Protein AF-A0ABD3GZ51-F1 (afdb_monomer_lite)

Sequence (269 aa):
MKTDRGSFSSTAYDSEKGRPTAMPRKPREMSRTEKLDPFGRLRSPRAARELALCTLYSAMSKDVDPLKVFDERLNQRIGRDFNREILEFYNHSPVDVGNNETEEEEEKAAAQIREQEVEADVEGTVLLAPLPLVYSRFALRLARSLVKATSERWAQQEEIIKPLFPRKWRNEPEMAWIPLVVLQIAVTEIETTETSQKVIINEAIDLTRRFCDGAAPRIVHGILARYTEIRQNFPGAGDALWLETLLQGHQEVPSSVMFRLVKSHLEPF

Foldseek 3Di:
DDDDDDDPDDPDDDDDDDPDPPDPPDPPDDDQPRQADPLLAGADLLLLLLLLLLLLLVCVVVVHQSLVSLVCLQPPDDDPDQDSVLSVVQDSFQDQQDPPDDDPDPVVVVVVVVVVVVNVVSVCSLSNHRDVSHHDPNSSVSNSVLNVLLSVCVVVVCLVQLLLADPVCVVVVVLCSSVSSLLSSLVSCVPPHPPPNVVSLVSSLRSCSRPHDDCSSVSSSSSSVVVVVCCVVDVPDRPVVVSVVSVCVVDPDDPVVVVVVVVVPPDDD

InterPro domains:
  IPR006027 NusB/RsmB/TIM44 [PF01029] (141-227)
  IPR011605 NusB antitermination factor [PTHR11078] (28-230)
  IPR035926 NusB-like superfamily [G3DSA:1.10.940.10] (41-234)
  IPR035926 NusB-like superfamily [SSF48013] (44-228)

Organism: NCBI:txid122646

pLDDT: mean 77.59, std 22.21, range [27.25, 98.38]

Radius of gyration: 23.15 Å; chains: 1; bounding box: 47×76×68 Å

Secondary structure (DSSP, 8-state):
----------------------------PPPHHHHB-TTS-B-SHHHHHHHHHHHHHHHHTTT--HHHHHHHHHHS---S---TTHHHH---SPP---S------HHHHHHHHHHHHHHHHHHHHHHHS-HHHHB-HHHHHHHHHHHHHHHHHHHHHHHHHGGGS-HHHHH-GGGGHHHHHHHHHHHHHHHH--S-HHHHHHHHHHHHHHH--TTHHHHHHHHHHHHHHHHHH-TT--HHHHHHHHHHTTS---TTTHHHHHHHTS---

Structure (mmCIF, N/CA/C/O backbone):
data_AF-A0ABD3GZ51-F1
#
_entry.id   AF-A0ABD3GZ51-F1
#
loop_
_atom_site.group_PDB
_atom_site.id
_atom_site.type_symbol
_atom_site.label_atom_id
_atom_site.label_alt_id
_atom_site.label_comp_id
_atom_site.label_asym_id
_atom_site.label_entity_id
_atom_site.label_seq_id
_atom_site.pdbx_PDB_ins_code
_atom_site.Cartn_x
_atom_site.Cartn_y
_atom_site.Cartn_z
_atom_site.occupancy
_atom_site.B_iso_or_equiv
_atom_site.auth_seq_id
_atom_site.auth_comp_id
_atom_site.auth_asym_id
_atom_site.auth_atom_id
_atom_site.pdbx_PDB_model_num
ATOM 1 N N . MET A 1 1 ? -15.700 57.576 -18.209 1.00 33.03 1 MET A N 1
ATOM 2 C CA . MET A 1 1 ? -16.410 56.290 -18.402 1.00 33.03 1 MET A CA 1
ATOM 3 C C . MET A 1 1 ? -15.432 55.160 -18.110 1.00 33.03 1 MET A C 1
ATOM 5 O O . MET A 1 1 ? -14.331 55.269 -18.614 1.00 33.03 1 MET A O 1
ATOM 9 N N . LYS A 1 2 ? -15.861 54.133 -17.352 1.00 31.11 2 LYS A N 1
ATOM 10 C CA . LYS A 1 2 ? -15.339 52.743 -17.290 1.00 31.11 2 LYS A CA 1
ATOM 11 C C . LYS A 1 2 ? -13.826 52.479 -17.036 1.00 31.11 2 LYS A C 1
ATOM 13 O O . LYS A 1 2 ? -13.028 52.805 -17.896 1.00 31.11 2 LYS A O 1
ATOM 18 N N . THR A 1 3 ? -13.546 51.765 -15.918 1.00 33.12 3 THR A N 1
ATOM 19 C CA . THR A 1 3 ? -12.700 50.528 -15.763 1.00 33.12 3 THR A CA 1
ATOM 20 C C . THR A 1 3 ? -11.238 50.550 -16.263 1.00 33.12 3 THR A C 1
ATOM 22 O O . THR A 1 3 ? -10.958 51.185 -17.261 1.00 33.12 3 THR A O 1
ATOM 25 N N . ASP A 1 4 ? -10.228 49.824 -15.770 1.00 32.62 4 ASP A N 1
ATOM 26 C CA . ASP A 1 4 ? -9.995 48.796 -14.726 1.00 32.62 4 ASP A CA 1
ATOM 27 C C . ASP A 1 4 ? -8.442 48.715 -14.566 1.00 32.62 4 ASP A C 1
ATOM 29 O O . ASP A 1 4 ? -7.742 49.108 -15.496 1.00 32.62 4 ASP A O 1
ATOM 33 N N . ARG A 1 5 ? -7.762 48.243 -13.506 1.00 32.03 5 ARG A N 1
ATOM 34 C CA . ARG A 1 5 ? -8.061 47.585 -12.210 1.00 32.03 5 ARG A CA 1
ATOM 35 C C . ARG A 1 5 ? -6.997 48.020 -11.177 1.00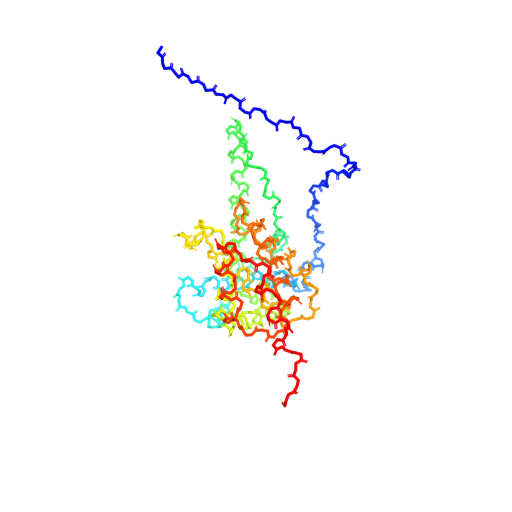 32.03 5 ARG A C 1
ATOM 37 O O . ARG A 1 5 ? -5.957 48.552 -11.553 1.00 32.03 5 ARG A O 1
ATOM 44 N N . GLY A 1 6 ? -7.206 47.729 -9.890 1.00 27.25 6 GLY A N 1
ATOM 45 C CA . GLY A 1 6 ? -6.162 47.857 -8.862 1.00 27.25 6 GLY A CA 1
ATOM 46 C C . GLY A 1 6 ? -5.223 46.645 -8.834 1.00 27.25 6 GLY A C 1
ATOM 47 O O . GLY A 1 6 ? -5.687 45.518 -8.668 1.00 27.25 6 GLY A O 1
ATOM 48 N N . SER A 1 7 ? -3.913 46.873 -8.958 1.00 30.45 7 SER A N 1
ATOM 49 C CA . SER A 1 7 ? -2.896 45.846 -8.706 1.00 30.45 7 SER A CA 1
ATOM 50 C C . SER A 1 7 ? -2.638 45.749 -7.202 1.00 30.45 7 SER A C 1
ATOM 52 O O . SER A 1 7 ? -1.945 46.593 -6.632 1.00 30.45 7 SER A O 1
ATOM 54 N N . PHE A 1 8 ? -3.213 44.740 -6.543 1.00 27.48 8 PHE A N 1
ATOM 55 C CA . PHE A 1 8 ? -2.912 44.443 -5.141 1.00 27.48 8 PHE A CA 1
ATOM 56 C C . PHE A 1 8 ? -1.579 43.693 -5.032 1.00 27.48 8 PHE A C 1
ATOM 58 O O . PHE A 1 8 ? -1.528 42.479 -4.847 1.00 27.48 8 PHE A O 1
ATOM 65 N N . SER A 1 9 ? -0.485 44.450 -5.125 1.00 36.78 9 SER A N 1
ATOM 66 C CA . SER A 1 9 ? 0.779 44.025 -4.530 1.00 36.78 9 SER A CA 1
ATOM 67 C C . SER A 1 9 ? 0.655 44.119 -3.010 1.00 36.78 9 SER A C 1
ATOM 69 O O . SER A 1 9 ? 0.404 45.196 -2.469 1.00 36.78 9 SER A O 1
ATOM 71 N N . SER A 1 10 ? 0.826 42.995 -2.318 1.00 30.86 10 SER A N 1
ATOM 72 C CA . SER A 1 10 ? 0.984 42.956 -0.862 1.00 30.86 10 SER A CA 1
ATOM 73 C C . SER A 1 10 ? 2.138 42.027 -0.497 1.00 30.86 10 SER A C 1
ATOM 75 O O . SER A 1 10 ? 1.974 40.949 0.064 1.00 30.86 10 SER A O 1
ATOM 77 N N . T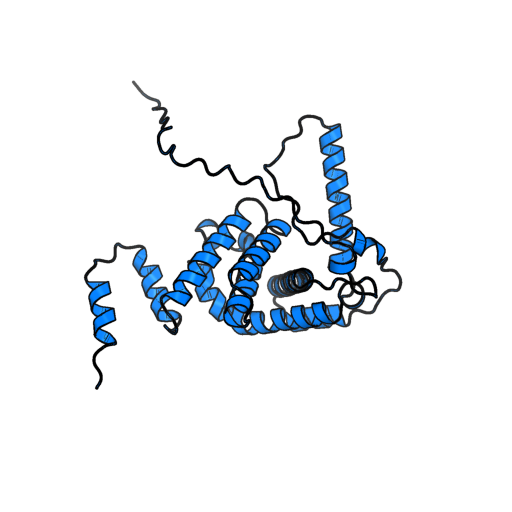HR A 1 11 ? 3.343 42.454 -0.867 1.00 35.44 11 THR A N 1
ATOM 78 C CA . THR A 1 11 ? 4.585 41.956 -0.277 1.00 35.44 11 THR A CA 1
ATOM 79 C C . THR A 1 11 ? 4.868 42.728 1.011 1.00 35.44 11 THR A C 1
ATOM 81 O O . THR A 1 11 ? 5.466 43.803 0.944 1.00 35.44 11 THR A O 1
ATOM 84 N N . ALA A 1 12 ? 4.468 42.205 2.173 1.00 28.72 12 ALA A N 1
ATOM 85 C CA . ALA A 1 12 ? 5.058 42.596 3.456 1.00 28.72 12 ALA A CA 1
ATOM 86 C C . ALA A 1 12 ? 4.761 41.578 4.572 1.00 28.72 12 ALA A C 1
ATOM 88 O O . ALA A 1 12 ? 3.634 41.109 4.696 1.00 28.72 12 ALA A O 1
ATOM 89 N N . TYR A 1 13 ? 5.773 41.365 5.417 1.00 27.70 13 TYR A N 1
ATOM 90 C CA . TYR A 1 13 ? 5.798 40.568 6.652 1.00 27.70 13 TYR A CA 1
ATOM 91 C C . TYR A 1 13 ? 5.704 39.028 6.479 1.00 27.70 13 TYR A C 1
ATOM 93 O O . TYR A 1 13 ? 4.887 38.518 5.724 1.00 27.70 13 TYR A O 1
ATOM 101 N N . ASP A 1 14 ? 6.539 38.215 7.134 1.00 30.48 14 ASP A N 1
ATOM 102 C CA . ASP A 1 14 ? 7.428 38.532 8.262 1.00 30.48 14 ASP A CA 1
ATOM 103 C C . ASP A 1 14 ? 8.861 37.991 8.084 1.00 30.48 14 ASP A C 1
ATOM 105 O O . ASP A 1 14 ? 9.064 36.854 7.656 1.00 30.48 14 ASP A O 1
ATOM 109 N N . SER A 1 15 ? 9.855 38.818 8.423 1.00 40.59 15 SER A N 1
ATOM 110 C CA . SER A 1 15 ? 11.286 38.563 8.188 1.00 40.59 15 SER A CA 1
ATOM 111 C C . SER A 1 15 ? 12.058 38.426 9.501 1.00 40.59 15 SER A C 1
ATOM 113 O O . SER A 1 15 ? 13.038 39.135 9.723 1.00 40.59 15 SER A O 1
ATOM 115 N N . GLU A 1 16 ? 11.661 37.491 10.367 1.00 36.97 16 GLU A N 1
ATOM 116 C CA . GLU A 1 16 ? 12.438 37.156 11.565 1.00 36.97 16 GLU A CA 1
ATOM 117 C C . GLU A 1 16 ? 12.727 35.656 11.718 1.00 36.97 16 GLU A C 1
ATOM 119 O O . GLU A 1 16 ? 11.879 34.794 11.499 1.00 36.97 16 GLU A O 1
ATOM 124 N N . LYS A 1 17 ? 13.954 35.376 12.185 1.00 36.38 17 LYS A N 1
ATOM 125 C CA . LYS A 1 17 ? 14.568 34.057 12.443 1.00 36.38 17 LYS A CA 1
ATOM 126 C C . LYS A 1 17 ? 14.910 33.254 11.185 1.00 36.38 17 LYS A C 1
ATOM 128 O O . LYS A 1 17 ? 14.154 32.409 10.714 1.00 36.38 17 LYS A O 1
ATOM 133 N N . GLY A 1 18 ? 16.157 33.431 10.744 1.00 36.50 18 GLY A N 1
ATOM 134 C CA . GLY A 1 18 ? 16.813 32.602 9.734 1.00 36.50 18 GLY A CA 1
ATOM 135 C C . GLY A 1 18 ? 16.953 31.137 10.158 1.00 36.50 18 GLY A C 1
ATOM 136 O O . GLY A 1 18 ? 18.009 30.700 10.609 1.00 36.50 18 GLY A O 1
ATOM 137 N N . ARG A 1 19 ? 15.891 30.355 9.962 1.00 30.70 19 ARG A N 1
ATOM 138 C CA . ARG A 1 19 ? 15.993 28.915 9.730 1.00 30.70 19 ARG A CA 1
ATOM 139 C C . ARG A 1 19 ? 16.245 28.755 8.226 1.00 30.70 19 ARG A C 1
ATOM 141 O O . ARG A 1 19 ? 15.403 29.221 7.460 1.00 30.70 19 ARG A O 1
ATOM 148 N N . PRO A 1 20 ? 17.359 28.143 7.779 1.00 28.44 20 PRO A N 1
ATOM 149 C CA . PRO A 1 20 ? 17.561 27.912 6.353 1.00 28.44 20 PRO A CA 1
ATOM 150 C C . PRO A 1 20 ? 16.370 27.123 5.814 1.00 28.44 20 PRO A C 1
ATOM 152 O O . PRO A 1 20 ? 15.934 26.158 6.455 1.00 28.44 20 PRO A O 1
ATOM 155 N N . THR A 1 21 ? 15.839 27.542 4.662 1.00 40.31 21 THR A N 1
ATOM 156 C CA . THR A 1 21 ? 14.835 26.785 3.910 1.00 40.31 21 THR A CA 1
ATOM 157 C C . THR A 1 21 ? 15.370 25.369 3.794 1.00 40.31 21 THR A C 1
ATOM 159 O O . THR A 1 21 ? 16.448 25.164 3.235 1.00 40.31 21 THR A O 1
ATOM 162 N N . ALA A 1 22 ? 14.696 24.409 4.428 1.00 37.09 22 ALA A N 1
ATOM 163 C CA . ALA A 1 22 ? 15.229 23.062 4.524 1.00 37.09 22 ALA A CA 1
ATOM 164 C C . ALA A 1 22 ? 15.315 22.499 3.105 1.00 37.09 22 ALA A C 1
ATOM 166 O O . ALA A 1 22 ? 14.280 22.202 2.510 1.00 37.09 22 ALA A O 1
ATOM 167 N N . MET A 1 23 ? 16.543 22.405 2.581 1.00 32.69 23 MET A N 1
ATOM 168 C CA . MET A 1 23 ? 16.829 21.813 1.275 1.00 32.69 23 MET A CA 1
ATOM 169 C C . MET A 1 23 ? 16.045 20.501 1.175 1.00 32.69 23 MET A C 1
ATOM 171 O O . MET A 1 23 ? 16.079 19.738 2.156 1.00 32.69 23 MET A O 1
ATOM 175 N N . PRO A 1 24 ? 15.333 20.238 0.060 1.00 39.72 24 PRO A N 1
ATOM 176 C CA . PRO A 1 24 ? 14.620 18.982 -0.109 1.00 39.72 24 PRO A CA 1
ATOM 177 C C . PRO A 1 24 ? 15.608 17.856 0.173 1.00 39.72 24 PRO A C 1
ATOM 179 O O . PRO A 1 24 ? 16.691 17.775 -0.416 1.00 39.72 24 PRO A O 1
ATOM 182 N N . ARG A 1 25 ? 15.302 17.060 1.200 1.00 42.31 25 ARG A N 1
ATOM 183 C CA . ARG A 1 25 ? 16.196 15.988 1.623 1.00 42.31 25 ARG A CA 1
ATOM 184 C C . ARG A 1 25 ? 16.178 14.965 0.504 1.00 42.31 25 ARG A C 1
ATOM 186 O O . ARG A 1 25 ? 15.187 14.247 0.399 1.00 42.31 25 ARG A O 1
ATOM 193 N N . LYS A 1 26 ? 17.262 14.899 -0.284 1.00 42.41 26 LYS A N 1
ATOM 194 C CA . LYS A 1 26 ? 17.466 13.824 -1.262 1.00 42.41 26 LYS A CA 1
ATOM 195 C C . LYS A 1 26 ? 17.053 12.500 -0.606 1.00 42.41 26 LYS A C 1
ATOM 197 O O . LYS A 1 26 ? 17.532 12.239 0.508 1.00 42.41 26 LYS A O 1
ATOM 202 N N . PRO A 1 27 ? 16.158 11.710 -1.228 1.00 51.81 27 PRO A N 1
ATOM 203 C CA . PRO A 1 27 ? 15.750 10.429 -0.678 1.00 51.81 27 PRO A CA 1
ATOM 204 C C . PRO A 1 27 ? 16.988 9.614 -0.314 1.00 51.81 27 PRO A C 1
ATOM 206 O O . PRO A 1 27 ? 17.930 9.522 -1.100 1.00 51.81 27 PRO A O 1
ATOM 209 N N . ARG A 1 28 ? 17.024 9.063 0.903 1.00 59.25 28 ARG A N 1
ATOM 210 C CA . ARG A 1 28 ? 18.145 8.214 1.307 1.00 59.25 28 ARG A CA 1
ATOM 211 C C . ARG A 1 28 ? 18.092 6.950 0.458 1.00 59.25 28 ARG A C 1
ATOM 213 O O . ARG A 1 28 ? 17.212 6.117 0.666 1.00 59.25 28 ARG A O 1
ATOM 220 N N . GLU A 1 29 ? 19.049 6.802 -0.449 1.00 62.72 29 GLU A N 1
ATOM 221 C CA . GLU A 1 29 ? 19.270 5.550 -1.164 1.00 62.72 29 GLU A CA 1
ATOM 222 C C . GLU A 1 29 ? 19.470 4.421 -0.144 1.00 62.72 29 GLU A C 1
ATOM 224 O O . GLU A 1 29 ? 20.329 4.488 0.743 1.00 62.72 29 GLU A O 1
ATOM 229 N N . MET A 1 30 ? 18.612 3.405 -0.226 1.00 63.75 30 MET A N 1
ATOM 230 C CA . MET A 1 30 ? 18.743 2.198 0.582 1.00 63.75 30 MET A CA 1
ATOM 231 C C . MET A 1 30 ? 19.796 1.302 -0.054 1.00 63.75 30 MET A C 1
ATOM 233 O O . MET A 1 30 ? 19.742 1.025 -1.252 1.00 63.75 30 MET A O 1
ATOM 237 N N . SER A 1 31 ? 20.713 0.781 0.755 1.00 72.81 31 SER A N 1
ATOM 238 C CA . SER A 1 31 ? 21.636 -0.247 0.281 1.00 72.81 31 SER A CA 1
ATOM 239 C C . SER A 1 31 ? 20.877 -1.514 -0.148 1.00 72.81 31 SER A C 1
ATOM 241 O O . SER A 1 31 ? 19.800 -1.830 0.372 1.00 72.81 31 SER A O 1
ATOM 243 N N . ARG A 1 32 ? 21.447 -2.286 -1.085 1.00 73.56 32 ARG A N 1
ATOM 244 C CA . ARG A 1 32 ? 20.842 -3.529 -1.615 1.00 73.56 32 ARG A CA 1
ATOM 245 C C . ARG A 1 32 ? 20.415 -4.501 -0.502 1.00 73.56 32 ARG A C 1
ATOM 247 O O . ARG A 1 32 ? 19.386 -5.155 -0.627 1.00 73.56 32 ARG A O 1
ATOM 254 N N . THR A 1 33 ? 21.157 -4.545 0.606 1.00 71.31 33 THR A N 1
ATOM 255 C CA . THR A 1 33 ? 20.905 -5.384 1.794 1.00 71.31 33 THR A CA 1
ATOM 256 C C . THR A 1 33 ? 19.821 -4.846 2.741 1.00 71.31 33 THR A C 1
ATOM 258 O O . THR A 1 33 ? 19.233 -5.625 3.493 1.00 71.31 33 THR A O 1
ATOM 261 N N . GLU A 1 34 ? 19.524 -3.543 2.710 1.00 78.56 34 GLU A N 1
ATOM 262 C CA . GLU A 1 34 ? 18.358 -2.945 3.383 1.00 78.56 34 GLU A CA 1
ATOM 263 C C . GLU A 1 34 ? 17.072 -3.180 2.567 1.00 78.56 34 GLU A C 1
ATOM 265 O O . GLU A 1 34 ? 16.011 -3.451 3.135 1.00 78.56 34 GLU A O 1
ATOM 270 N N . LYS A 1 35 ? 17.179 -3.120 1.232 1.00 82.62 35 LYS A N 1
ATOM 271 C CA . LYS A 1 35 ? 16.069 -3.260 0.276 1.00 82.62 35 LYS A CA 1
ATOM 272 C C . LYS A 1 35 ? 15.602 -4.709 0.083 1.00 82.62 35 LYS A C 1
ATOM 274 O O . LYS A 1 35 ? 14.394 -4.971 0.109 1.00 82.62 35 LYS A O 1
ATOM 279 N N . LEU A 1 36 ? 16.545 -5.636 -0.116 1.00 88.94 36 LEU A N 1
ATOM 280 C CA . LEU A 1 36 ? 16.291 -7.025 -0.513 1.00 88.94 36 LEU A CA 1
ATOM 281 C C . LEU A 1 36 ? 16.613 -8.033 0.603 1.00 88.94 36 LEU A C 1
ATOM 283 O O . LEU A 1 36 ? 17.480 -7.822 1.451 1.00 88.94 36 LEU A O 1
ATOM 287 N N . ASP A 1 37 ? 15.890 -9.152 0.614 1.00 88.44 37 ASP A N 1
ATOM 288 C CA . ASP A 1 37 ? 16.214 -10.335 1.412 1.00 88.44 37 ASP A CA 1
ATOM 289 C C . ASP A 1 37 ? 17.310 -11.197 0.739 1.00 88.44 37 ASP A C 1
ATOM 291 O O . ASP A 1 37 ? 17.662 -10.955 -0.419 1.00 88.44 37 ASP A O 1
ATOM 295 N N . PRO A 1 38 ? 17.862 -12.223 1.421 1.00 86.44 38 PRO A N 1
ATOM 296 C CA . PRO A 1 38 ? 18.890 -13.098 0.844 1.00 86.44 38 PRO A CA 1
ATOM 297 C C . PRO A 1 38 ? 18.466 -13.876 -0.415 1.00 86.44 38 PRO A C 1
ATOM 299 O O . PRO A 1 38 ? 19.311 -14.494 -1.056 1.00 86.44 38 PRO A O 1
ATOM 302 N N . PHE A 1 39 ? 17.177 -13.872 -0.774 1.00 85.50 39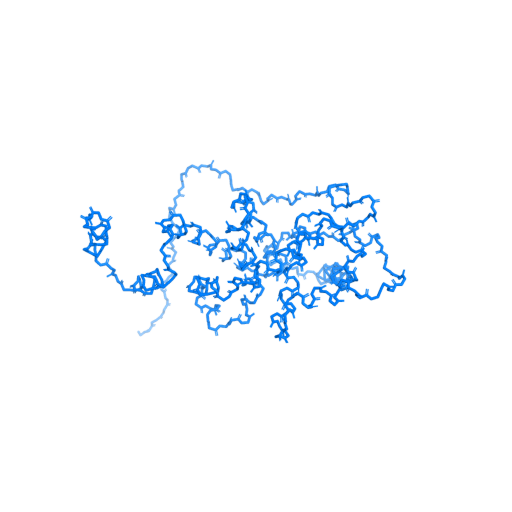 PHE A N 1
ATOM 303 C CA . PHE A 1 39 ? 16.638 -14.492 -1.986 1.00 85.50 39 PHE A CA 1
ATOM 304 C C . PHE A 1 39 ? 16.361 -13.469 -3.104 1.00 85.50 39 PHE A C 1
ATOM 306 O O . PHE A 1 39 ? 15.808 -13.842 -4.147 1.00 85.50 39 PHE A O 1
ATOM 313 N N . GLY A 1 40 ? 16.741 -12.203 -2.897 1.00 87.88 40 GLY A N 1
ATOM 314 C CA . GLY A 1 40 ? 16.572 -11.100 -3.840 1.00 87.88 40 GLY A CA 1
ATOM 315 C C . GLY A 1 40 ? 15.175 -10.477 -3.834 1.00 87.88 40 GLY A C 1
ATOM 316 O O . GLY A 1 40 ? 14.761 -9.964 -4.864 1.00 87.88 40 GLY A O 1
ATOM 317 N N . ARG A 1 41 ? 14.419 -10.555 -2.727 1.00 92.19 41 ARG A N 1
ATOM 318 C CA . ARG A 1 41 ? 13.015 -10.094 -2.659 1.00 92.19 41 ARG A CA 1
ATOM 319 C C . ARG A 1 41 ? 12.829 -8.877 -1.766 1.00 92.19 41 ARG A C 1
ATOM 321 O O . ARG A 1 41 ? 13.483 -8.754 -0.735 1.00 92.19 41 ARG A O 1
ATOM 328 N N . LEU A 1 42 ? 11.857 -8.033 -2.092 1.00 92.44 42 LEU A N 1
ATOM 329 C CA . LEU A 1 42 ? 11.512 -6.831 -1.335 1.00 92.44 42 LEU A CA 1
ATOM 330 C C . LEU A 1 42 ? 11.087 -7.179 0.104 1.00 92.44 42 LEU A C 1
ATOM 332 O O . LEU A 1 42 ? 10.221 -8.032 0.347 1.00 92.44 42 LEU A O 1
ATOM 336 N N . ARG A 1 43 ? 11.719 -6.524 1.085 1.00 92.75 43 ARG A N 1
ATOM 337 C CA . ARG A 1 43 ? 11.547 -6.828 2.522 1.00 92.75 43 ARG A CA 1
ATOM 338 C C . ARG A 1 43 ? 11.237 -5.638 3.421 1.00 92.75 43 ARG A C 1
ATOM 340 O O . ARG A 1 43 ? 11.119 -5.823 4.632 1.00 92.75 43 ARG A O 1
ATOM 347 N N . SER A 1 44 ? 11.128 -4.435 2.868 1.00 91.81 44 SER A N 1
ATOM 348 C CA . SER A 1 44 ? 10.842 -3.239 3.657 1.00 91.81 44 SER A CA 1
ATOM 349 C C . SER A 1 44 ? 9.361 -3.184 4.079 1.00 91.81 44 SER A C 1
ATOM 351 O O . SER A 1 44 ? 8.492 -3.700 3.371 1.00 91.81 44 SER A O 1
ATOM 353 N N . PRO A 1 45 ? 9.028 -2.529 5.208 1.00 93.56 45 PRO A N 1
ATOM 354 C CA . PRO A 1 45 ? 7.641 -2.203 5.543 1.00 93.56 45 PRO A CA 1
ATOM 355 C C . PRO A 1 45 ? 6.957 -1.348 4.468 1.00 93.56 45 PRO A C 1
ATOM 357 O O . PRO A 1 45 ? 5.774 -1.536 4.201 1.00 93.56 45 PRO A O 1
ATOM 360 N N . ARG A 1 46 ? 7.712 -0.471 3.791 1.00 92.44 46 ARG A N 1
ATOM 361 C CA . ARG A 1 46 ? 7.223 0.347 2.672 1.00 92.44 46 ARG A CA 1
ATOM 362 C C . ARG A 1 46 ? 6.710 -0.508 1.510 1.00 92.44 46 ARG A C 1
ATOM 364 O O . ARG A 1 46 ? 5.593 -0.288 1.060 1.00 92.44 46 ARG A O 1
ATOM 371 N N . A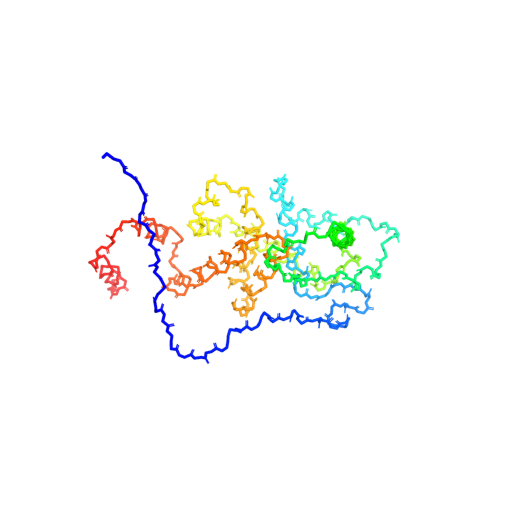LA A 1 47 ? 7.454 -1.550 1.126 1.00 93.12 47 ALA A N 1
ATOM 372 C CA . ALA A 1 47 ? 7.024 -2.524 0.119 1.00 93.12 47 ALA A CA 1
ATOM 373 C C . ALA A 1 47 ? 5.699 -3.210 0.487 1.00 93.12 47 ALA A C 1
ATOM 375 O O . ALA A 1 47 ? 4.872 -3.496 -0.375 1.00 93.12 47 ALA A O 1
ATOM 376 N N . ALA A 1 48 ? 5.486 -3.471 1.780 1.00 96.00 48 ALA A N 1
ATOM 377 C CA . ALA A 1 48 ? 4.255 -4.077 2.271 1.00 96.00 48 ALA A CA 1
ATOM 378 C C . ALA A 1 48 ? 3.059 -3.108 2.237 1.00 96.00 48 ALA A C 1
ATOM 380 O O . ALA A 1 48 ? 1.954 -3.531 1.901 1.00 96.00 48 ALA A O 1
ATOM 381 N N . ARG A 1 49 ? 3.270 -1.820 2.550 1.00 96.50 49 ARG A N 1
ATOM 382 C CA . ARG A 1 49 ? 2.230 -0.780 2.440 1.00 96.50 49 ARG A CA 1
ATOM 383 C C . ARG A 1 49 ? 1.848 -0.500 0.993 1.00 96.50 49 ARG A C 1
ATOM 385 O O . ARG A 1 49 ? 0.668 -0.389 0.695 1.00 96.50 49 ARG A O 1
ATOM 392 N N . GLU A 1 50 ? 2.830 -0.439 0.101 1.00 95.50 50 GLU A N 1
ATOM 393 C CA . GLU A 1 50 ? 2.626 -0.308 -1.344 1.00 95.50 50 GLU A CA 1
ATOM 394 C C . GLU A 1 50 ? 1.805 -1.480 -1.900 1.00 95.50 50 GLU A C 1
ATOM 396 O O . GLU A 1 50 ? 0.784 -1.272 -2.548 1.00 95.50 50 GLU A O 1
ATOM 401 N N . LEU A 1 51 ? 2.171 -2.719 -1.552 1.00 96.25 51 LEU A N 1
ATOM 402 C CA . LEU A 1 51 ? 1.388 -3.898 -1.919 1.00 96.25 51 LEU A CA 1
ATOM 403 C C . LEU A 1 51 ? -0.044 -3.845 -1.352 1.00 96.25 51 LEU A C 1
ATOM 405 O O . LEU A 1 51 ? -0.994 -4.214 -2.047 1.00 96.25 51 LEU A O 1
ATOM 409 N N . ALA A 1 52 ? -0.220 -3.378 -0.112 1.00 97.75 52 ALA A N 1
ATOM 410 C CA . ALA A 1 52 ? -1.543 -3.196 0.484 1.00 97.75 52 ALA A CA 1
ATOM 411 C C . ALA A 1 52 ? -2.367 -2.129 -0.260 1.00 97.75 52 ALA A C 1
ATOM 413 O O . ALA A 1 52 ? -3.524 -2.390 -0.582 1.00 97.75 52 ALA A O 1
ATOM 414 N N . LEU A 1 53 ? -1.761 -0.990 -0.610 1.00 97.25 53 LEU A N 1
ATOM 415 C CA . LEU A 1 53 ? -2.351 0.082 -1.418 1.00 97.25 53 LEU A CA 1
ATOM 416 C C . LEU A 1 53 ? -2.808 -0.432 -2.786 1.00 97.25 53 LEU A C 1
ATOM 418 O O . LEU A 1 53 ? -3.982 -0.292 -3.117 1.00 97.25 53 LEU A O 1
ATOM 422 N N . CYS A 1 54 ? -1.935 -1.096 -3.548 1.00 95.62 54 CYS A N 1
ATOM 423 C CA . CYS A 1 54 ? -2.291 -1.659 -4.854 1.00 95.62 54 CYS A CA 1
ATOM 424 C C . CYS A 1 54 ? -3.413 -2.709 -4.754 1.00 95.62 54 CYS A C 1
ATOM 426 O O . CYS A 1 54 ? -4.275 -2.785 -5.630 1.00 95.62 54 CYS A O 1
ATOM 428 N N . THR A 1 55 ? -3.421 -3.509 -3.681 1.00 97.25 55 THR A N 1
ATOM 429 C CA . THR A 1 55 ? -4.465 -4.515 -3.429 1.00 97.25 55 THR A CA 1
ATOM 430 C C . THR A 1 55 ? -5.807 -3.855 -3.114 1.00 97.25 55 THR A C 1
ATOM 432 O O . THR A 1 55 ? -6.798 -4.161 -3.772 1.00 97.25 55 THR A O 1
ATOM 435 N N . LEU A 1 56 ? -5.840 -2.932 -2.147 1.00 97.56 56 LEU A N 1
ATOM 436 C CA . LEU A 1 56 ? -7.049 -2.220 -1.720 1.00 97.56 56 LEU A CA 1
ATOM 437 C C . LEU A 1 56 ? -7.615 -1.345 -2.845 1.00 97.56 56 LEU A C 1
ATOM 439 O O . LEU A 1 56 ? -8.820 -1.364 -3.071 1.00 97.56 56 LEU A O 1
ATOM 443 N N . TYR A 1 57 ? -6.760 -0.656 -3.606 1.00 96.00 57 TYR A N 1
ATOM 444 C CA . TYR A 1 57 ? -7.173 0.099 -4.789 1.00 96.00 57 TYR A CA 1
ATOM 445 C C . TYR A 1 57 ? -7.773 -0.818 -5.864 1.00 96.00 57 TYR A C 1
ATOM 447 O O . TYR A 1 57 ? -8.896 -0.586 -6.297 1.00 96.00 57 TYR A O 1
ATOM 455 N N . SER A 1 58 ? -7.098 -1.917 -6.237 1.00 95.06 58 SER A N 1
ATOM 456 C CA . SER A 1 58 ? -7.656 -2.867 -7.215 1.00 95.06 58 SER A CA 1
ATOM 457 C C . SER A 1 58 ? -8.965 -3.506 -6.741 1.00 95.06 58 SER A C 1
ATOM 459 O O . SER A 1 58 ? -9.760 -3.913 -7.585 1.00 95.06 58 SER A O 1
ATOM 461 N N . ALA A 1 59 ? -9.149 -3.686 -5.438 1.00 96.25 59 ALA A N 1
ATOM 462 C CA . ALA A 1 59 ? -10.355 -4.251 -4.852 1.00 96.25 59 ALA A CA 1
ATOM 463 C C . ALA A 1 59 ? -11.517 -3.249 -4.907 1.00 96.25 59 ALA A C 1
ATOM 465 O O . ALA A 1 59 ? -12.570 -3.564 -5.456 1.00 96.25 59 ALA A O 1
ATOM 466 N N . MET A 1 60 ? -11.272 -2.011 -4.465 1.00 94.25 60 MET A N 1
ATOM 467 C CA . MET A 1 60 ? -12.210 -0.887 -4.534 1.00 94.25 60 MET A CA 1
ATOM 468 C C . MET A 1 60 ? -12.645 -0.584 -5.976 1.00 94.25 60 MET A C 1
ATOM 470 O O . MET A 1 60 ? -13.834 -0.461 -6.243 1.00 94.25 60 MET A O 1
ATOM 474 N N . SER A 1 61 ? -11.711 -0.529 -6.932 1.00 92.50 61 SER A N 1
ATOM 475 C CA . SER A 1 61 ? -12.018 -0.249 -8.346 1.00 92.50 61 SER A CA 1
ATOM 476 C C . SER A 1 61 ? -12.786 -1.365 -9.065 1.00 92.50 61 SER A C 1
ATOM 478 O O . SER A 1 61 ? -13.272 -1.141 -10.172 1.00 92.50 61 SER A O 1
ATOM 480 N N . LYS A 1 62 ? -12.864 -2.570 -8.485 1.00 93.44 62 LYS A N 1
ATOM 481 C CA . LYS A 1 62 ? -13.568 -3.734 -9.057 1.00 93.44 62 LYS A CA 1
ATOM 482 C C . LYS A 1 62 ? -14.808 -4.148 -8.260 1.00 93.44 62 LYS A C 1
ATOM 484 O O . LYS A 1 62 ? -15.497 -5.060 -8.703 1.00 93.44 62 LYS A O 1
ATOM 489 N N . ASP A 1 63 ? -15.054 -3.517 -7.112 1.00 94.38 63 ASP A N 1
ATOM 490 C CA . ASP A 1 63 ? -16.056 -3.914 -6.114 1.00 94.38 63 ASP A CA 1
ATOM 491 C C . ASP A 1 63 ? -15.928 -5.396 -5.687 1.00 94.38 63 ASP A C 1
ATOM 493 O O . ASP A 1 63 ? -16.849 -6.207 -5.789 1.00 94.38 63 ASP A O 1
ATOM 497 N N . VAL A 1 64 ? -14.717 -5.786 -5.262 1.00 96.94 64 VAL A N 1
ATOM 498 C CA . VAL A 1 64 ? -14.380 -7.155 -4.818 1.00 96.94 64 VAL A CA 1
ATOM 499 C C . VAL A 1 64 ? -13.701 -7.115 -3.448 1.00 96.94 64 VAL A C 1
ATOM 501 O O . VAL A 1 64 ? -12.962 -6.183 -3.153 1.00 96.94 64 VAL A O 1
ATOM 504 N N . ASP A 1 65 ? -13.890 -8.156 -2.630 1.00 96.38 65 ASP A N 1
ATOM 505 C CA . ASP A 1 65 ? -13.158 -8.359 -1.369 1.00 96.38 65 ASP A CA 1
ATOM 506 C C . ASP A 1 65 ? -11.622 -8.205 -1.548 1.00 96.38 65 ASP A C 1
ATOM 508 O O . ASP A 1 65 ? -11.007 -8.979 -2.296 1.00 96.38 65 ASP A O 1
ATOM 512 N N . PRO A 1 66 ? -10.972 -7.260 -0.835 1.00 97.44 66 PRO A N 1
ATOM 513 C CA . PRO A 1 66 ? -9.524 -7.071 -0.881 1.00 97.44 66 PRO A CA 1
ATOM 514 C C . PRO A 1 66 ? -8.698 -8.309 -0.518 1.00 97.44 66 PRO A C 1
ATOM 516 O O . PRO A 1 66 ? -7.611 -8.498 -1.070 1.00 97.44 66 PRO A O 1
ATOM 519 N N . LEU A 1 67 ? -9.185 -9.172 0.380 1.00 97.44 67 LEU A N 1
ATOM 520 C CA . LEU A 1 67 ? -8.470 -10.395 0.750 1.00 97.44 67 LEU A CA 1
ATOM 521 C C . LEU A 1 67 ? -8.507 -11.431 -0.369 1.00 97.44 67 LEU A C 1
ATOM 523 O O . LEU A 1 67 ? -7.480 -12.051 -0.644 1.00 97.44 67 LEU A O 1
ATOM 527 N N . LYS A 1 68 ? -9.634 -11.551 -1.076 1.00 96.75 68 LYS A N 1
ATOM 528 C CA . LYS A 1 68 ? -9.737 -12.371 -2.286 1.00 96.75 68 LYS A CA 1
ATOM 529 C C . LYS A 1 68 ? -8.757 -11.903 -3.369 1.00 96.75 68 LYS A C 1
ATOM 531 O O . LYS A 1 68 ? -8.024 -12.731 -3.904 1.00 96.75 68 LYS A O 1
ATOM 536 N N . VAL A 1 69 ? -8.665 -10.594 -3.629 1.00 95.62 69 VAL A N 1
ATOM 537 C CA . VAL A 1 69 ? -7.685 -10.027 -4.583 1.00 95.62 69 VAL A CA 1
ATOM 538 C C . VAL A 1 69 ? -6.243 -10.343 -4.157 1.00 95.62 69 VAL A C 1
ATOM 540 O O . VAL A 1 69 ? -5.419 -10.726 -4.991 1.00 95.62 69 VAL A O 1
ATOM 543 N N . PHE A 1 70 ? -5.930 -10.236 -2.860 1.00 96.50 70 PHE A N 1
ATOM 544 C CA . PHE A 1 70 ? -4.615 -10.607 -2.329 1.00 96.50 70 PHE A CA 1
ATOM 545 C C . PHE A 1 70 ? -4.308 -12.099 -2.534 1.00 96.50 70 PHE A C 1
ATOM 547 O O . PHE A 1 70 ? -3.214 -12.454 -2.975 1.00 96.50 70 PHE A O 1
ATOM 554 N N . ASP A 1 71 ? -5.264 -12.978 -2.223 1.00 95.56 71 ASP A N 1
ATOM 555 C CA . ASP A 1 71 ? -5.105 -14.430 -2.326 1.00 95.56 71 ASP A CA 1
ATOM 556 C C . ASP A 1 71 ? -5.004 -14.918 -3.771 1.00 95.56 71 ASP A C 1
ATOM 558 O O . ASP A 1 71 ? -4.184 -15.791 -4.061 1.00 95.56 71 ASP A O 1
ATOM 562 N N . GLU A 1 72 ? -5.765 -14.343 -4.700 1.00 93.31 72 GLU A N 1
ATOM 563 C CA . GLU A 1 72 ? -5.646 -14.642 -6.131 1.00 93.31 72 GLU A CA 1
ATOM 564 C C . GLU A 1 72 ? -4.244 -14.295 -6.651 1.00 93.31 72 GLU A C 1
ATOM 566 O O . GLU A 1 72 ? -3.601 -15.125 -7.298 1.00 93.31 72 GLU A O 1
ATOM 571 N N . ARG A 1 73 ? -3.712 -13.119 -6.289 1.00 91.88 73 ARG A N 1
ATOM 572 C CA . ARG A 1 73 ? -2.344 -12.701 -6.642 1.00 91.88 73 ARG A CA 1
ATOM 573 C C . ARG A 1 73 ? -1.248 -13.514 -5.947 1.00 91.88 73 ARG A C 1
ATOM 575 O O . ARG A 1 73 ? -0.177 -13.718 -6.521 1.00 91.88 73 ARG A O 1
ATOM 582 N N . LEU A 1 74 ? -1.484 -13.976 -4.719 1.00 92.75 74 LEU A N 1
ATOM 583 C CA . LEU A 1 74 ? -0.544 -14.820 -3.976 1.00 92.75 74 LEU A CA 1
ATOM 584 C C . LEU A 1 74 ? -0.446 -16.230 -4.577 1.00 92.75 74 LEU A C 1
ATOM 586 O O . LEU A 1 74 ? 0.645 -16.799 -4.626 1.00 92.75 74 LEU A O 1
ATOM 590 N N . ASN A 1 75 ? -1.577 -16.774 -5.036 1.00 90.69 75 ASN A N 1
ATOM 591 C CA . ASN A 1 75 ? -1.694 -18.113 -5.619 1.00 90.69 75 ASN A CA 1
ATOM 592 C C . ASN A 1 75 ? -1.522 -18.139 -7.150 1.00 90.69 75 ASN A C 1
ATOM 594 O O . ASN A 1 75 ? -1.564 -19.215 -7.756 1.00 90.69 75 ASN A O 1
ATOM 598 N N . GLN A 1 76 ? -1.318 -16.981 -7.786 1.00 87.50 76 GLN A N 1
ATOM 599 C CA . GLN A 1 76 ? -1.045 -16.869 -9.215 1.00 87.50 76 GLN A CA 1
ATOM 600 C C . GLN A 1 76 ? 0.150 -17.756 -9.589 1.00 87.50 76 GLN A C 1
ATOM 602 O O . GLN A 1 76 ? 1.240 -17.640 -9.021 1.00 87.50 76 GLN A O 1
ATOM 607 N N . ARG A 1 77 ? -0.060 -18.675 -10.541 1.00 76.88 77 ARG A N 1
ATOM 608 C CA . ARG A 1 77 ? 0.968 -19.646 -10.934 1.00 76.88 77 ARG A CA 1
ATOM 609 C C . ARG A 1 77 ? 2.215 -18.913 -11.422 1.00 76.88 77 ARG A C 1
ATOM 611 O O . ARG A 1 77 ? 2.144 -18.087 -12.326 1.00 76.88 77 ARG A O 1
ATOM 618 N N . ILE A 1 78 ? 3.354 -19.265 -10.834 1.00 71.81 78 ILE A N 1
ATOM 619 C CA . ILE A 1 78 ? 4.666 -18.741 -11.209 1.00 71.81 78 ILE A CA 1
ATOM 620 C C . ILE A 1 78 ? 4.984 -19.203 -12.639 1.00 71.81 78 ILE A C 1
ATOM 622 O O . ILE A 1 78 ? 5.323 -20.367 -12.864 1.00 71.81 78 ILE A O 1
ATOM 626 N N . GLY A 1 79 ? 4.869 -18.283 -13.602 1.00 65.88 79 GLY A N 1
ATOM 627 C CA . GLY A 1 79 ? 5.569 -18.387 -14.883 1.00 65.88 79 GLY A CA 1
ATOM 628 C C . GLY A 1 79 ? 7.082 -18.361 -14.646 1.00 65.88 79 GLY A C 1
ATOM 629 O O . GLY A 1 79 ? 7.539 -17.826 -13.634 1.00 65.88 79 GLY A O 1
ATOM 630 N N . ARG A 1 80 ? 7.873 -18.974 -15.531 1.00 56.91 80 ARG A N 1
ATOM 631 C CA . ARG A 1 80 ? 9.307 -19.200 -15.267 1.00 56.91 80 ARG A CA 1
ATOM 632 C C . ARG A 1 80 ? 10.176 -17.941 -15.376 1.00 56.91 80 ARG A C 1
ATOM 634 O O . ARG A 1 80 ? 11.297 -17.960 -14.879 1.00 56.91 80 ARG A O 1
ATOM 641 N N . ASP A 1 81 ? 9.649 -16.862 -15.950 1.00 70.69 81 ASP A N 1
ATOM 642 C CA . ASP A 1 81 ? 10.470 -15.858 -16.639 1.00 70.69 81 ASP A CA 1
ATOM 643 C C . ASP A 1 81 ? 10.492 -14.471 -15.958 1.00 70.69 81 ASP A C 1
ATOM 645 O O . ASP A 1 81 ? 10.687 -13.451 -16.610 1.00 70.69 81 ASP A O 1
ATOM 649 N N . PHE A 1 82 ? 10.305 -14.402 -14.632 1.00 83.69 82 PHE A N 1
ATOM 650 C CA . PHE A 1 82 ? 10.509 -13.149 -13.888 1.00 83.69 82 PHE A CA 1
ATOM 651 C C . PHE A 1 82 ? 12.001 -12.915 -13.604 1.00 83.69 82 PHE A C 1
ATOM 653 O O . PHE A 1 82 ? 12.576 -13.577 -12.729 1.00 83.69 82 PHE A O 1
ATOM 660 N N . ASN A 1 83 ? 12.623 -11.952 -14.294 1.00 86.00 83 ASN A N 1
ATOM 661 C CA . ASN A 1 83 ? 13.983 -11.529 -13.965 1.00 86.00 83 ASN A CA 1
ATOM 662 C C . ASN A 1 83 ? 13.994 -10.741 -12.640 1.00 86.00 83 ASN A C 1
ATOM 664 O O . ASN A 1 83 ? 13.406 -9.667 -12.531 1.00 86.00 83 ASN A O 1
ATOM 668 N N . ARG A 1 84 ? 14.702 -11.262 -11.628 1.00 84.81 84 ARG A N 1
ATOM 669 C CA . ARG A 1 84 ? 14.828 -10.609 -10.314 1.00 84.81 84 ARG A CA 1
ATOM 670 C C . ARG A 1 84 ? 15.778 -9.417 -10.304 1.00 84.81 84 ARG A C 1
ATOM 672 O O . ARG A 1 84 ? 15.679 -8.614 -9.386 1.00 84.81 84 ARG A O 1
ATOM 679 N N . GLU A 1 85 ? 16.654 -9.273 -11.295 1.00 87.31 85 GLU A N 1
ATOM 680 C CA . GLU A 1 85 ? 17.566 -8.123 -11.405 1.00 87.31 85 GLU A CA 1
ATOM 681 C C . GLU A 1 85 ? 16.789 -6.799 -11.523 1.00 87.31 85 GLU A C 1
ATOM 683 O O . GLU A 1 85 ? 17.229 -5.771 -11.018 1.00 87.31 85 GLU A O 1
ATOM 688 N N . ILE A 1 86 ? 15.565 -6.844 -12.063 1.00 87.50 86 ILE A N 1
ATOM 689 C CA . ILE A 1 86 ? 14.620 -5.716 -12.117 1.00 87.50 86 ILE A CA 1
ATOM 690 C C . ILE A 1 86 ? 14.344 -5.140 -10.709 1.00 87.50 86 ILE A C 1
ATOM 692 O O . ILE A 1 86 ? 14.195 -3.929 -10.544 1.00 87.50 86 ILE A O 1
ATOM 696 N N . LEU A 1 87 ? 14.363 -5.974 -9.659 1.00 88.75 87 LEU A N 1
ATOM 697 C CA . LEU A 1 87 ? 14.171 -5.538 -8.268 1.00 88.75 87 LEU A CA 1
ATOM 698 C C . LEU A 1 87 ? 15.361 -4.743 -7.709 1.00 88.75 87 LEU A C 1
ATOM 700 O O . LEU A 1 87 ? 15.238 -4.119 -6.653 1.00 88.75 87 LEU A O 1
ATOM 704 N N . GLU A 1 88 ? 16.509 -4.725 -8.386 1.00 84.75 88 GLU A N 1
ATOM 705 C CA . GLU A 1 88 ? 17.643 -3.870 -8.021 1.00 84.75 88 GLU A CA 1
ATOM 706 C C . GLU A 1 88 ? 17.384 -2.426 -8.449 1.00 84.75 88 GLU A C 1
ATOM 708 O O . GLU A 1 88 ? 17.580 -1.518 -7.640 1.00 84.75 88 GLU A O 1
ATOM 713 N N . PHE A 1 89 ? 16.792 -2.240 -9.630 1.00 82.19 89 PHE A N 1
ATOM 714 C CA . PHE A 1 89 ? 16.403 -0.942 -10.184 1.00 82.19 89 PHE A CA 1
ATOM 715 C C . PHE A 1 89 ? 15.099 -0.396 -9.579 1.00 82.19 89 PHE A C 1
ATOM 717 O O . PHE A 1 89 ? 15.026 0.788 -9.277 1.00 82.19 89 PHE A O 1
ATOM 724 N N . TYR A 1 90 ? 14.109 -1.252 -9.286 1.00 85.25 90 TYR A N 1
ATOM 725 C CA . TYR A 1 90 ? 12.791 -0.836 -8.774 1.00 85.25 90 TYR A CA 1
ATOM 726 C C . TYR A 1 90 ? 12.858 -0.045 -7.456 1.00 85.25 90 TYR A C 1
ATOM 728 O O . TYR A 1 90 ? 13.052 -0.626 -6.382 1.00 85.25 90 TYR A O 1
ATOM 736 N N . ASN A 1 91 ? 12.737 1.278 -7.500 1.00 79.94 91 ASN A N 1
ATOM 737 C CA . ASN A 1 91 ? 12.820 2.127 -6.315 1.00 79.94 91 ASN A CA 1
ATOM 738 C C . ASN A 1 91 ? 11.448 2.233 -5.629 1.00 79.94 91 ASN A C 1
ATOM 740 O O . ASN A 1 91 ? 10.449 2.403 -6.308 1.00 79.94 91 ASN A O 1
ATOM 744 N N . HIS A 1 92 ? 11.395 2.159 -4.293 1.00 75.69 92 HIS A N 1
ATOM 745 C CA . HIS A 1 92 ? 10.178 2.430 -3.497 1.00 75.69 92 HIS A CA 1
ATOM 746 C C . HIS A 1 92 ? 10.099 3.870 -2.984 1.00 75.69 92 HIS A C 1
ATOM 748 O O . HIS A 1 92 ? 9.080 4.291 -2.431 1.00 75.69 92 HIS A O 1
ATOM 754 N N . SER A 1 93 ? 11.211 4.600 -3.030 1.00 70.12 93 SER A N 1
ATOM 755 C CA . SER A 1 93 ? 11.198 6.015 -2.692 1.00 70.12 93 SER A CA 1
ATOM 756 C C . SER A 1 93 ? 10.476 6.758 -3.809 1.00 70.12 93 SER A C 1
ATOM 758 O O . SER A 1 93 ? 10.754 6.470 -4.972 1.00 70.12 93 SER A O 1
ATOM 760 N N . PRO A 1 94 ? 9.590 7.717 -3.497 1.00 62.12 94 PRO A N 1
ATOM 761 C CA . PRO A 1 94 ? 9.170 8.661 -4.515 1.00 62.12 94 PRO A CA 1
ATOM 762 C C . PRO A 1 94 ? 10.419 9.375 -5.044 1.00 62.12 94 PRO A C 1
ATOM 764 O O . PRO A 1 94 ? 11.248 9.848 -4.254 1.00 62.12 94 PRO A O 1
ATOM 767 N N . VAL A 1 95 ? 10.542 9.464 -6.368 1.00 60.12 95 VAL A N 1
ATOM 768 C CA . VAL A 1 95 ? 11.302 10.556 -6.982 1.00 60.12 95 VAL A CA 1
ATOM 769 C C . VAL A 1 95 ? 10.693 11.852 -6.438 1.00 60.12 95 VAL A C 1
ATOM 771 O O . VAL A 1 95 ? 9.486 11.912 -6.189 1.00 60.12 95 VAL A O 1
ATOM 774 N N . ASP A 1 96 ? 11.514 12.862 -6.148 1.00 54.41 96 ASP A N 1
ATOM 775 C CA . ASP A 1 96 ? 10.968 14.141 -5.690 1.00 54.41 96 ASP A CA 1
ATOM 776 C C . ASP A 1 96 ? 10.152 14.707 -6.856 1.00 54.41 96 ASP A C 1
ATOM 778 O O . ASP A 1 96 ? 10.728 15.106 -7.868 1.00 54.41 96 ASP A O 1
ATOM 782 N N . VAL A 1 97 ? 8.818 14.640 -6.751 1.00 52.56 97 VAL A N 1
ATOM 783 C CA . VAL A 1 97 ? 7.892 15.184 -7.750 1.00 52.56 97 VAL A CA 1
ATOM 784 C C . VAL A 1 97 ? 8.091 16.688 -7.699 1.00 52.56 97 VAL A C 1
ATOM 786 O O . VAL A 1 97 ? 7.552 17.370 -6.821 1.00 52.56 97 VAL A O 1
ATOM 789 N N . GLY A 1 98 ? 9.001 17.152 -8.553 1.00 52.28 98 GLY A N 1
ATOM 790 C CA . GLY A 1 98 ? 9.560 18.488 -8.499 1.00 52.28 98 GLY A CA 1
ATOM 791 C C . GLY A 1 98 ? 8.526 19.554 -8.829 1.00 52.28 98 GLY A C 1
ATOM 792 O O . GLY A 1 98 ? 7.315 19.328 -8.877 1.00 52.28 98 GLY A O 1
ATOM 793 N N . ASN A 1 99 ? 9.012 20.756 -9.115 1.00 56.22 99 ASN A N 1
ATOM 794 C CA . ASN A 1 99 ? 8.174 21.660 -9.890 1.00 56.22 99 ASN A CA 1
ATOM 795 C C . ASN A 1 99 ? 7.974 21.042 -11.283 1.00 56.22 99 ASN A C 1
ATOM 797 O O . ASN A 1 99 ? 8.849 20.321 -11.757 1.00 56.22 99 ASN A O 1
ATOM 801 N N . ASN A 1 100 ? 6.855 21.335 -11.947 1.00 61.06 100 ASN A N 1
ATOM 802 C CA . ASN A 1 100 ? 6.694 20.971 -13.354 1.00 61.06 100 ASN A CA 1
ATOM 803 C C . ASN A 1 100 ? 7.765 21.717 -14.163 1.00 61.06 100 ASN A C 1
ATOM 805 O O . ASN A 1 100 ? 7.625 22.913 -14.429 1.00 61.06 100 ASN A O 1
ATOM 809 N N . GLU A 1 101 ? 8.846 21.023 -14.499 1.00 66.06 101 GLU A N 1
ATOM 810 C CA . GLU A 1 101 ? 9.921 21.550 -15.325 1.00 66.06 101 GLU A CA 1
ATOM 811 C C . GLU A 1 101 ? 9.446 21.569 -16.779 1.00 66.06 101 GLU A C 1
ATOM 813 O O . GLU A 1 101 ? 8.918 20.589 -17.303 1.00 66.06 101 GLU A O 1
ATOM 818 N N . THR A 1 102 ? 9.564 22.736 -17.407 1.00 71.88 102 THR A N 1
ATOM 819 C CA . THR A 1 102 ? 9.279 22.921 -18.831 1.00 71.88 102 THR A CA 1
ATOM 820 C C . THR A 1 102 ? 10.616 22.949 -19.544 1.00 71.88 102 THR A C 1
ATOM 822 O O . THR A 1 102 ? 11.361 23.918 -19.432 1.00 71.88 102 THR A O 1
ATOM 825 N N . GLU A 1 103 ? 10.942 21.854 -20.220 1.00 78.62 103 GLU A N 1
ATOM 826 C CA . GLU A 1 103 ? 12.112 21.779 -21.088 1.00 78.62 103 GLU A CA 1
ATOM 827 C C . GLU A 1 103 ? 11.729 22.335 -22.466 1.00 78.62 103 GLU A C 1
ATOM 829 O O . GLU A 1 103 ? 10.768 21.876 -23.086 1.00 78.62 103 GLU A O 1
ATOM 834 N N . GLU A 1 104 ? 12.445 23.366 -22.917 1.00 82.56 104 GLU A N 1
ATOM 835 C CA . GLU A 1 104 ? 12.197 24.021 -24.210 1.00 82.56 104 GLU A CA 1
ATOM 836 C C . GLU A 1 104 ? 12.888 23.272 -25.364 1.00 82.56 104 GLU A C 1
ATOM 838 O O . GLU A 1 104 ? 12.531 23.450 -26.530 1.00 82.56 104 GLU A O 1
ATOM 843 N N . GLU A 1 105 ? 13.870 22.419 -25.055 1.00 90.25 105 GLU A N 1
ATOM 844 C CA . GLU A 1 105 ? 14.630 21.645 -26.033 1.00 90.25 105 GLU A CA 1
ATOM 845 C C . GLU A 1 105 ? 13.980 20.277 -26.310 1.00 90.25 105 GLU A C 1
ATOM 847 O O . GLU A 1 105 ? 14.020 19.362 -25.485 1.00 90.25 105 GLU A O 1
ATOM 852 N N . GLU A 1 106 ? 13.417 20.117 -27.512 1.00 87.50 106 GLU A N 1
ATOM 853 C CA . GLU A 1 106 ? 12.662 18.923 -27.932 1.00 87.50 106 GLU A CA 1
ATOM 854 C C . GLU A 1 106 ? 13.440 17.605 -27.743 1.00 87.50 106 GLU A C 1
ATOM 856 O O . GLU A 1 106 ? 12.863 16.605 -27.317 1.00 87.50 106 GLU A O 1
ATOM 861 N N . GLU A 1 107 ? 14.757 17.595 -27.989 1.00 87.75 107 GLU A N 1
ATOM 862 C CA . GLU A 1 107 ? 15.594 16.398 -27.814 1.00 87.75 107 GLU A CA 1
ATOM 863 C C . GLU A 1 107 ? 15.705 15.969 -26.341 1.00 87.75 107 GLU A C 1
ATOM 865 O O . GLU A 1 107 ? 15.600 14.777 -26.036 1.00 87.75 107 GLU A O 1
ATOM 870 N N . LYS A 1 108 ? 15.849 16.925 -25.415 1.00 86.19 108 LYS A N 1
ATOM 871 C CA . LYS A 1 108 ? 15.906 16.649 -23.971 1.00 86.19 108 LYS A CA 1
ATOM 872 C C . LYS A 1 108 ? 14.550 16.228 -23.425 1.00 86.19 108 LYS A C 1
ATOM 874 O O . LYS A 1 108 ? 14.484 15.245 -22.692 1.00 86.19 108 LYS A O 1
ATOM 879 N N . ALA A 1 109 ? 13.476 16.904 -23.835 1.00 85.31 109 ALA A N 1
ATOM 880 C CA . ALA A 1 109 ? 12.116 16.511 -23.481 1.00 85.31 109 ALA A CA 1
ATOM 881 C C . ALA A 1 109 ? 11.818 15.072 -23.950 1.00 85.31 109 ALA A C 1
ATOM 883 O O . ALA A 1 109 ? 11.331 14.248 -23.176 1.00 85.31 109 ALA A O 1
ATOM 884 N N . ALA A 1 110 ? 12.199 14.723 -25.184 1.00 87.38 110 ALA A N 1
ATOM 885 C CA . ALA A 1 110 ? 12.065 13.365 -25.707 1.00 87.38 110 ALA A CA 1
ATOM 886 C C . ALA A 1 110 ? 12.950 12.339 -24.972 1.00 87.38 110 ALA A C 1
ATOM 888 O O . ALA A 1 110 ? 12.543 11.187 -24.817 1.00 87.38 110 ALA A O 1
ATOM 889 N N . ALA A 1 111 ? 14.145 12.721 -24.511 1.00 88.62 111 ALA A N 1
ATOM 890 C CA . ALA A 1 111 ? 14.999 11.853 -23.700 1.00 88.62 111 ALA A CA 1
ATOM 891 C C . ALA A 1 111 ? 14.396 11.587 -22.307 1.00 88.62 111 ALA A C 1
ATOM 893 O O . ALA A 1 111 ? 14.357 10.435 -21.878 1.00 88.62 111 ALA A O 1
ATOM 894 N N . GLN A 1 112 ? 13.866 12.620 -21.647 1.00 85.56 112 GLN A N 1
ATOM 895 C CA . GLN A 1 112 ? 13.227 12.516 -20.332 1.00 85.56 112 GLN A CA 1
ATOM 896 C C . GLN A 1 112 ? 11.950 11.663 -20.375 1.00 85.56 112 GLN A C 1
ATOM 898 O O . GLN A 1 112 ? 11.740 10.833 -19.493 1.00 85.56 112 GLN A O 1
ATOM 903 N N . ILE A 1 113 ? 11.131 11.802 -21.425 1.00 85.94 113 ILE A N 1
ATOM 904 C CA . ILE A 1 113 ? 9.948 10.950 -21.635 1.00 85.94 113 ILE A CA 1
ATOM 905 C C . ILE A 1 113 ? 10.361 9.477 -21.769 1.00 85.94 113 ILE A C 1
ATOM 907 O O . ILE A 1 113 ? 9.787 8.628 -21.096 1.00 85.94 113 ILE A O 1
ATOM 911 N N . ARG A 1 114 ? 11.400 9.163 -22.557 1.00 88.25 114 ARG A N 1
ATOM 912 C CA . ARG A 1 114 ? 11.898 7.779 -22.695 1.00 88.25 114 ARG A CA 1
ATOM 913 C C . ARG A 1 114 ? 12.421 7.201 -21.379 1.00 88.25 114 ARG A C 1
ATOM 915 O O . ARG A 1 114 ? 12.260 6.010 -21.138 1.00 88.25 114 ARG A O 1
ATOM 922 N N . GLU A 1 115 ? 13.061 8.013 -20.538 1.00 86.62 115 GLU A N 1
ATOM 923 C CA . GLU A 1 115 ? 13.515 7.580 -19.209 1.00 86.62 115 GLU A CA 1
ATOM 924 C C . GLU A 1 115 ? 12.322 7.249 -18.296 1.00 86.62 115 GLU A C 1
ATOM 926 O O . GLU A 1 115 ? 12.306 6.189 -17.670 1.00 86.62 115 GLU A O 1
ATOM 931 N N . GLN A 1 116 ? 11.283 8.092 -18.303 1.00 84.62 116 GLN A N 1
ATOM 932 C CA . GLN A 1 116 ? 10.030 7.855 -17.574 1.00 84.62 116 GLN A CA 1
ATOM 933 C C . GLN A 1 116 ? 9.272 6.620 -18.083 1.00 84.62 116 GLN A C 1
ATOM 935 O O . GLN A 1 116 ? 8.748 5.856 -17.276 1.00 84.62 116 GLN A O 1
ATOM 940 N N . GLU A 1 117 ? 9.234 6.385 -19.399 1.00 88.12 117 GLU A N 1
ATOM 941 C CA . GLU A 1 117 ? 8.648 5.176 -19.996 1.00 88.12 117 GLU A CA 1
ATOM 942 C C . GLU A 1 117 ? 9.386 3.907 -19.531 1.00 88.12 117 GLU A C 1
ATOM 944 O O . GLU A 1 117 ? 8.747 2.937 -19.125 1.00 88.12 117 GLU A O 1
ATOM 949 N N . VAL A 1 118 ? 10.725 3.926 -19.501 1.00 87.38 118 VAL A N 1
ATOM 950 C CA . VAL A 1 118 ? 11.540 2.799 -19.011 1.00 87.38 118 VAL A CA 1
ATOM 951 C C . VAL A 1 118 ? 11.348 2.557 -17.509 1.00 87.38 118 VAL A C 1
ATOM 953 O O . VAL A 1 118 ? 11.270 1.399 -17.086 1.00 87.38 118 VAL A O 1
ATOM 956 N N . GLU A 1 119 ? 11.248 3.609 -16.689 1.00 83.94 119 GLU A N 1
ATOM 957 C CA . GLU A 1 119 ? 10.927 3.462 -15.263 1.00 83.94 119 GLU A CA 1
ATOM 958 C C . GLU A 1 119 ? 9.518 2.870 -15.081 1.00 83.94 119 GLU A C 1
ATOM 960 O O . GLU A 1 119 ? 9.359 1.884 -14.359 1.00 83.94 119 GLU A O 1
ATOM 965 N N . ALA A 1 120 ? 8.517 3.379 -15.807 1.00 85.12 120 ALA A N 1
ATOM 966 C CA . ALA A 1 120 ? 7.142 2.884 -15.765 1.00 85.12 120 ALA A CA 1
ATOM 967 C C . ALA A 1 120 ? 7.010 1.413 -16.210 1.00 85.12 120 ALA A C 1
ATOM 969 O O . ALA A 1 120 ? 6.256 0.656 -15.592 1.00 85.12 120 ALA A O 1
ATOM 970 N N . ASP A 1 121 ? 7.767 0.970 -17.218 1.00 87.38 121 ASP A N 1
ATOM 971 C CA . ASP A 1 121 ? 7.823 -0.437 -17.646 1.00 87.38 121 ASP A CA 1
ATOM 972 C C . ASP A 1 121 ? 8.420 -1.349 -16.557 1.00 87.38 121 ASP A C 1
ATOM 974 O O . ASP A 1 121 ? 7.915 -2.453 -16.300 1.00 87.38 121 ASP A O 1
ATOM 978 N N . VAL A 1 122 ? 9.473 -0.887 -15.869 1.00 87.06 122 VAL A N 1
ATOM 979 C CA . VAL A 1 122 ? 10.049 -1.574 -14.701 1.00 87.06 122 VAL A CA 1
ATOM 980 C C . VAL A 1 122 ? 9.027 -1.660 -13.568 1.00 87.06 122 VAL A C 1
ATOM 982 O O . VAL A 1 122 ? 8.830 -2.743 -13.005 1.00 87.06 122 VAL A O 1
ATOM 985 N N . GLU A 1 123 ? 8.341 -0.560 -13.250 1.00 87.81 123 GLU A N 1
ATOM 986 C CA . GLU A 1 123 ? 7.317 -0.540 -12.206 1.00 87.81 123 GLU A CA 1
ATOM 987 C C . GLU A 1 123 ? 6.140 -1.457 -12.539 1.00 87.81 123 GLU A C 1
ATOM 989 O O . GLU A 1 123 ? 5.773 -2.301 -11.720 1.00 87.81 123 GLU A O 1
ATOM 994 N N . GLY A 1 124 ? 5.589 -1.366 -13.752 1.00 87.19 124 GLY A N 1
ATOM 995 C CA . GLY A 1 124 ? 4.498 -2.217 -14.222 1.00 87.19 124 GLY A CA 1
ATOM 996 C C . GLY A 1 124 ? 4.858 -3.702 -14.158 1.00 87.19 124 GLY A C 1
ATOM 997 O O . GLY A 1 124 ? 4.071 -4.514 -13.663 1.00 87.19 124 GLY A O 1
ATOM 998 N N . THR A 1 125 ? 6.081 -4.060 -14.558 1.00 89.06 125 THR A N 1
ATOM 999 C CA . THR A 1 125 ? 6.590 -5.438 -14.479 1.00 89.06 125 THR A CA 1
ATOM 1000 C C . THR A 1 125 ? 6.632 -5.954 -13.037 1.00 89.06 125 THR A C 1
ATOM 1002 O O . THR A 1 125 ? 6.212 -7.083 -12.770 1.00 89.06 125 THR A O 1
ATOM 1005 N N . VAL A 1 126 ? 7.098 -5.142 -12.083 1.00 90.19 126 VAL A N 1
ATOM 1006 C CA . VAL A 1 126 ? 7.159 -5.524 -10.661 1.00 90.19 126 VAL A CA 1
ATOM 1007 C C . VAL A 1 126 ? 5.768 -5.560 -10.025 1.00 90.19 126 VAL A C 1
ATOM 1009 O O . VAL A 1 126 ? 5.433 -6.518 -9.324 1.00 90.19 126 VAL A O 1
ATOM 1012 N N . LEU A 1 127 ? 4.927 -4.562 -10.300 1.00 87.75 127 LEU A N 1
ATOM 1013 C CA . LEU A 1 127 ? 3.590 -4.427 -9.724 1.00 87.75 127 LEU A CA 1
ATOM 1014 C C . LEU A 1 127 ? 2.595 -5.469 -10.246 1.00 87.75 127 LEU A C 1
ATOM 1016 O O . LEU A 1 127 ? 1.655 -5.794 -9.516 1.00 87.75 127 LEU A O 1
ATOM 1020 N N . LEU A 1 128 ? 2.797 -6.030 -11.444 1.00 87.31 128 LEU A N 1
ATOM 1021 C CA . LEU A 1 128 ? 1.971 -7.106 -12.015 1.00 87.31 128 LEU A CA 1
ATOM 1022 C C . LEU A 1 128 ? 2.498 -8.521 -11.728 1.00 87.31 128 LEU A C 1
ATOM 1024 O O . LEU A 1 128 ? 1.748 -9.490 -11.865 1.00 87.31 128 LEU A O 1
ATOM 1028 N N . ALA A 1 129 ? 3.756 -8.671 -11.308 1.00 89.38 129 ALA A N 1
ATOM 1029 C CA . ALA A 1 129 ? 4.352 -9.983 -11.081 1.00 89.38 129 ALA A CA 1
ATOM 1030 C C . ALA A 1 129 ? 3.703 -10.764 -9.905 1.00 89.38 129 ALA A C 1
ATOM 1032 O O . ALA A 1 129 ? 3.136 -10.172 -8.972 1.00 89.38 129 ALA A O 1
ATOM 1033 N N . PRO A 1 130 ? 3.795 -12.114 -9.912 1.00 89.75 130 PRO A N 1
ATOM 1034 C CA . PRO A 1 130 ? 3.347 -12.955 -8.804 1.00 89.75 130 PRO A CA 1
ATOM 1035 C C . PRO A 1 130 ? 4.039 -12.595 -7.485 1.00 89.75 130 PRO A C 1
ATOM 1037 O O . PRO A 1 130 ? 5.271 -12.587 -7.386 1.00 89.75 130 PRO A O 1
ATOM 1040 N N . LEU A 1 131 ? 3.244 -12.366 -6.437 1.00 92.75 131 LEU A N 1
ATOM 1041 C CA . LEU A 1 131 ? 3.733 -11.827 -5.162 1.00 92.75 131 LEU A CA 1
ATOM 1042 C C . LEU A 1 131 ? 4.894 -12.626 -4.526 1.00 92.75 131 LEU A C 1
ATOM 1044 O O . LEU A 1 131 ? 5.812 -11.993 -4.000 1.00 92.75 131 LEU A O 1
ATOM 1048 N N . PRO A 1 132 ? 4.939 -13.978 -4.588 1.00 91.38 132 PRO A N 1
ATOM 1049 C CA . PRO A 1 132 ? 6.052 -14.754 -4.036 1.00 91.38 132 PRO A CA 1
ATOM 1050 C C . PRO A 1 132 ? 7.401 -14.577 -4.746 1.00 91.38 132 PRO A C 1
ATOM 1052 O O . PRO A 1 132 ? 8.404 -15.058 -4.219 1.00 91.38 132 PRO A O 1
ATOM 1055 N N . LEU A 1 133 ? 7.449 -13.962 -5.931 1.00 90.19 133 LEU A N 1
ATOM 1056 C CA . LEU A 1 133 ? 8.696 -13.673 -6.655 1.00 90.19 133 LEU A CA 1
ATOM 1057 C C . LEU A 1 133 ? 9.280 -12.320 -6.245 1.00 90.19 133 LEU A C 1
ATOM 1059 O O . LEU A 1 133 ? 10.495 -12.194 -6.111 1.00 90.19 133 LEU A O 1
ATOM 1063 N N . VAL A 1 134 ? 8.395 -11.352 -6.009 1.00 92.38 134 VAL A N 1
ATOM 1064 C CA . VAL A 1 134 ? 8.719 -9.953 -5.716 1.00 92.38 134 VAL A CA 1
ATOM 1065 C C . VAL A 1 134 ? 8.949 -9.718 -4.224 1.00 92.38 134 VAL A C 1
ATOM 1067 O O . VAL A 1 134 ? 9.921 -9.069 -3.844 1.00 92.38 134 VAL A O 1
ATOM 1070 N N . TYR A 1 135 ? 8.092 -10.269 -3.360 1.00 94.06 135 TYR A N 1
ATOM 1071 C CA . TYR A 1 135 ? 8.052 -9.928 -1.937 1.00 94.06 135 TYR A CA 1
ATOM 1072 C C . TYR A 1 135 ? 8.528 -11.075 -1.031 1.00 94.06 135 TYR A C 1
ATOM 1074 O O . TYR A 1 135 ? 8.237 -12.261 -1.223 1.00 94.06 135 TYR A O 1
ATOM 1082 N N . SER A 1 136 ? 9.263 -10.706 0.017 1.00 94.94 136 SER A N 1
ATOM 1083 C CA . SER A 1 136 ? 9.663 -11.602 1.106 1.00 94.94 136 SER A CA 1
ATOM 1084 C C . SER A 1 136 ? 8.457 -12.048 1.950 1.00 94.94 136 SER A C 1
ATOM 1086 O O . SER A 1 136 ? 7.438 -11.359 2.035 1.00 94.94 136 SER A O 1
ATOM 1088 N N . ARG A 1 137 ? 8.587 -13.170 2.677 1.00 94.94 137 ARG A N 1
ATOM 1089 C CA . ARG A 1 137 ? 7.538 -13.649 3.608 1.00 94.94 137 ARG A CA 1
ATOM 1090 C C . ARG A 1 137 ? 7.140 -12.607 4.663 1.00 94.94 137 ARG A C 1
ATOM 1092 O O . ARG A 1 137 ? 5.988 -12.590 5.090 1.00 94.94 137 ARG A O 1
ATOM 1099 N N . PHE A 1 138 ? 8.078 -11.755 5.084 1.00 95.00 138 PHE A N 1
ATOM 1100 C CA . PHE A 1 138 ? 7.801 -10.655 6.007 1.00 95.00 138 PHE A CA 1
ATOM 1101 C C . PHE A 1 138 ? 6.854 -9.630 5.372 1.00 95.00 138 PHE A C 1
ATOM 1103 O O . PHE A 1 138 ? 5.797 -9.359 5.942 1.00 95.00 138 PHE A O 1
ATOM 1110 N N . ALA A 1 139 ? 7.202 -9.126 4.182 1.00 95.44 139 ALA A N 1
ATOM 1111 C CA . ALA A 1 139 ? 6.412 -8.123 3.476 1.00 95.44 139 ALA A CA 1
ATOM 1112 C C . ALA A 1 139 ? 5.013 -8.650 3.115 1.00 95.44 139 ALA A C 1
ATOM 1114 O O . ALA A 1 139 ? 4.028 -7.969 3.376 1.00 95.44 139 ALA A O 1
ATOM 1115 N N . LEU A 1 140 ? 4.907 -9.897 2.634 1.00 96.88 140 LEU A N 1
ATOM 1116 C CA . LEU A 1 140 ? 3.622 -10.547 2.338 1.00 96.88 140 LEU A CA 1
ATOM 1117 C C . LEU A 1 140 ? 2.702 -10.627 3.566 1.00 96.88 140 LEU A C 1
ATOM 1119 O O . LEU A 1 140 ? 1.517 -10.312 3.478 1.00 96.88 140 LEU A O 1
ATOM 1123 N N . ARG A 1 141 ? 3.240 -11.037 4.724 1.00 97.38 141 ARG A N 1
ATOM 1124 C CA . ARG A 1 141 ? 2.465 -11.146 5.969 1.00 97.38 141 ARG A CA 1
ATOM 1125 C C . ARG A 1 141 ? 2.004 -9.776 6.468 1.00 97.38 141 ARG A C 1
ATOM 1127 O O . ARG A 1 141 ? 0.857 -9.652 6.885 1.00 97.38 141 ARG A O 1
ATOM 1134 N N . LEU A 1 142 ? 2.880 -8.771 6.420 1.00 96.56 142 LEU A N 1
ATOM 1135 C CA . LEU A 1 142 ? 2.546 -7.403 6.818 1.00 96.56 142 LEU A CA 1
ATOM 1136 C C . LEU A 1 142 ? 1.481 -6.806 5.887 1.00 96.56 142 LEU A C 1
ATOM 1138 O O . LEU A 1 142 ? 0.460 -6.336 6.375 1.00 96.56 142 LEU A O 1
ATOM 1142 N N . ALA A 1 143 ? 1.658 -6.921 4.567 1.00 97.81 143 ALA A N 1
ATOM 1143 C CA . ALA A 1 143 ? 0.698 -6.436 3.577 1.00 97.81 143 ALA A CA 1
ATOM 1144 C C . ALA A 1 143 ? -0.686 -7.070 3.772 1.00 97.81 143 ALA A C 1
ATOM 1146 O O . ALA A 1 143 ? -1.676 -6.352 3.870 1.00 97.81 143 ALA A O 1
ATOM 1147 N N . ARG A 1 144 ? -0.764 -8.401 3.932 1.00 98.19 144 ARG A N 1
ATOM 1148 C CA . ARG A 1 144 ? -2.034 -9.091 4.212 1.00 98.19 144 ARG A CA 1
ATOM 1149 C C . ARG A 1 144 ? -2.687 -8.600 5.508 1.00 98.19 144 ARG A C 1
ATOM 1151 O O . ARG A 1 144 ? -3.905 -8.461 5.563 1.00 98.19 144 ARG A O 1
ATOM 1158 N N . SER A 1 145 ? -1.888 -8.352 6.549 1.00 97.81 145 SER A N 1
ATOM 1159 C CA . SER A 1 145 ? -2.383 -7.842 7.832 1.00 97.81 145 SER A CA 1
ATOM 1160 C C . SER A 1 145 ? -2.972 -6.437 7.698 1.00 97.81 145 SER A C 1
ATOM 1162 O O . SER A 1 145 ? -4.027 -6.184 8.270 1.00 97.81 145 SER A O 1
ATOM 1164 N N . LEU A 1 146 ? -2.326 -5.559 6.922 1.00 97.88 146 LEU A N 1
ATOM 1165 C CA . LEU A 1 146 ? -2.828 -4.218 6.609 1.00 97.88 146 LEU A CA 1
ATOM 1166 C C . LEU A 1 146 ? -4.121 -4.293 5.790 1.00 97.88 146 LEU A C 1
ATOM 1168 O O . LEU A 1 146 ? -5.133 -3.753 6.219 1.00 97.88 146 LEU A O 1
ATOM 1172 N N . VAL A 1 147 ? -4.125 -5.042 4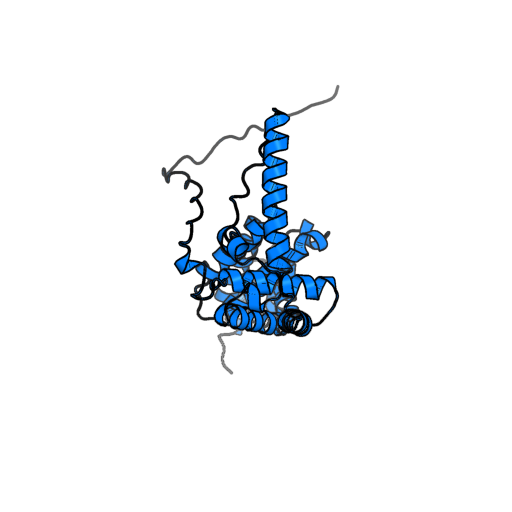.678 1.00 98.38 147 VAL A N 1
ATOM 1173 C CA . VAL A 1 147 ? -5.319 -5.245 3.832 1.00 98.38 147 VAL A CA 1
ATOM 1174 C C . VAL A 1 147 ? -6.504 -5.729 4.668 1.00 98.38 147 VAL A C 1
ATOM 1176 O O . VAL A 1 147 ? -7.581 -5.142 4.584 1.00 98.38 147 VAL A O 1
ATOM 1179 N N . LYS A 1 148 ? -6.298 -6.737 5.530 1.00 98.25 148 LYS A N 1
ATOM 1180 C CA . LYS A 1 148 ? -7.329 -7.219 6.456 1.00 98.25 148 LYS A CA 1
ATOM 1181 C C . LYS A 1 148 ? -7.808 -6.103 7.389 1.00 98.25 148 LYS A C 1
ATOM 1183 O O . LYS A 1 148 ? -8.989 -5.767 7.366 1.00 98.25 148 LYS A O 1
ATOM 1188 N N . ALA A 1 149 ? -6.909 -5.532 8.191 1.00 97.56 149 ALA A N 1
ATOM 1189 C CA . ALA A 1 149 ? -7.274 -4.587 9.244 1.00 97.56 149 ALA A CA 1
ATOM 1190 C C . ALA A 1 149 ? -7.962 -3.323 8.698 1.00 97.56 149 ALA A C 1
ATOM 1192 O O . ALA A 1 149 ? -8.900 -2.830 9.325 1.00 97.56 149 ALA A O 1
ATOM 1193 N N . THR A 1 150 ? -7.541 -2.846 7.523 1.00 97.75 150 THR A N 1
ATOM 1194 C CA . THR A 1 150 ? -8.156 -1.711 6.828 1.00 97.75 150 THR A CA 1
ATOM 1195 C C . THR A 1 150 ? -9.510 -2.086 6.228 1.00 97.75 150 THR A C 1
ATOM 1197 O O . THR A 1 150 ? -10.465 -1.338 6.403 1.00 97.75 150 THR A O 1
ATOM 1200 N N . SER A 1 151 ? -9.654 -3.263 5.602 1.00 96.75 151 SER A N 1
ATOM 1201 C CA . SER A 1 151 ? -10.955 -3.704 5.065 1.00 96.75 151 SER A CA 1
ATOM 1202 C C . SER A 1 151 ? -12.041 -3.834 6.146 1.00 96.75 151 SER A C 1
ATOM 1204 O O . SER A 1 151 ? -13.177 -3.430 5.921 1.00 96.75 151 SER A O 1
ATOM 1206 N N . GLU A 1 152 ? -11.683 -4.303 7.347 1.00 96.00 152 GLU A N 1
ATOM 1207 C CA . GLU A 1 152 ? -12.597 -4.422 8.496 1.00 96.00 152 GLU A CA 1
ATOM 1208 C C . GLU A 1 152 ? -13.087 -3.069 9.039 1.00 96.00 152 GLU A C 1
ATOM 1210 O O . GLU A 1 152 ? -14.149 -3.007 9.655 1.00 96.00 152 GLU A O 1
ATOM 1215 N N . ARG A 1 153 ? -12.304 -1.997 8.854 1.00 94.31 153 ARG A N 1
ATOM 1216 C CA . ARG A 1 153 ? -12.543 -0.661 9.438 1.00 94.31 153 ARG A CA 1
ATOM 1217 C C . ARG A 1 153 ? -12.974 0.384 8.413 1.00 94.31 153 ARG A C 1
ATOM 1219 O O . ARG A 1 153 ? -13.378 1.474 8.814 1.00 94.31 153 ARG A O 1
ATOM 1226 N N . TRP A 1 154 ? -12.924 0.045 7.122 1.00 94.38 154 TRP A N 1
ATOM 1227 C CA . TRP A 1 154 ? -13.065 0.982 6.007 1.00 94.38 154 TRP A CA 1
ATOM 1228 C C . TRP A 1 154 ? -14.245 1.936 6.171 1.00 94.38 154 TRP A C 1
ATOM 1230 O O . TRP A 1 154 ? -14.042 3.142 6.131 1.00 94.38 154 TRP A O 1
ATOM 1240 N N . ALA A 1 155 ? -15.459 1.417 6.386 1.00 92.44 155 ALA A N 1
ATOM 1241 C CA . ALA A 1 155 ? -16.670 2.236 6.476 1.00 92.44 155 ALA A CA 1
ATOM 1242 C C . ALA A 1 155 ? -16.626 3.234 7.651 1.00 92.44 155 ALA A C 1
ATOM 1244 O O . ALA A 1 155 ? -16.889 4.417 7.463 1.00 92.44 155 ALA A O 1
ATOM 1245 N N . GLN A 1 156 ? -16.209 2.773 8.836 1.00 90.12 156 GLN A N 1
ATOM 1246 C CA . GLN A 1 156 ? -16.102 3.596 10.049 1.00 90.12 156 GLN A CA 1
ATOM 1247 C C . GLN A 1 156 ? -15.055 4.705 9.8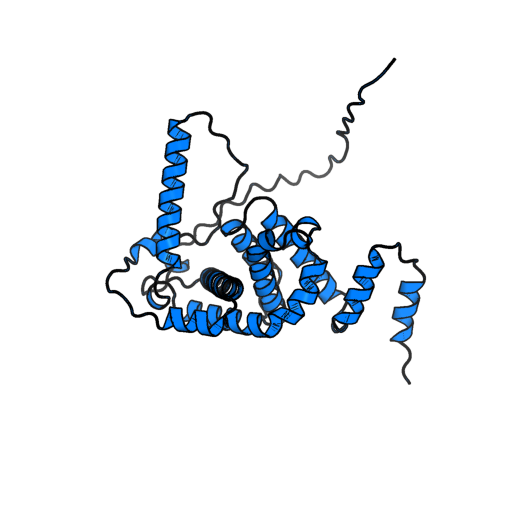77 1.00 90.12 156 GLN A C 1
ATOM 1249 O O . GLN A 1 156 ? -15.301 5.870 10.174 1.00 90.12 156 GLN A O 1
ATOM 1254 N N . GLN A 1 157 ? -13.886 4.353 9.340 1.00 91.06 157 GLN A N 1
ATOM 1255 C CA . GLN A 1 157 ? -12.818 5.310 9.055 1.00 91.06 157 GLN A CA 1
ATOM 1256 C C . GLN A 1 157 ? -13.206 6.272 7.920 1.00 91.06 157 GLN A C 1
ATOM 1258 O O . GLN A 1 157 ? -12.860 7.451 7.966 1.00 91.06 157 GLN A O 1
ATOM 1263 N N . GLU A 1 158 ? -13.976 5.820 6.928 1.00 90.25 158 GLU A N 1
ATOM 1264 C CA . GLU A 1 158 ? -14.423 6.644 5.803 1.00 90.25 158 GLU A CA 1
ATOM 1265 C C . GLU A 1 158 ? -15.382 7.762 6.235 1.00 90.25 158 GLU A C 1
ATOM 1267 O O . GLU A 1 158 ? -15.235 8.898 5.772 1.00 90.25 158 GLU A O 1
ATOM 1272 N N . GLU A 1 159 ? -16.307 7.469 7.156 1.00 89.12 159 GLU A N 1
ATOM 1273 C CA . GLU A 1 159 ? -17.190 8.463 7.783 1.00 89.12 159 GLU A CA 1
ATOM 1274 C C . GLU A 1 159 ? -16.394 9.566 8.497 1.00 89.12 159 GLU A C 1
ATOM 1276 O O . GLU A 1 159 ? -16.783 10.733 8.450 1.00 89.12 159 GLU A O 1
ATOM 1281 N N . ILE A 1 160 ? -15.239 9.230 9.085 1.00 87.88 160 ILE A N 1
ATOM 1282 C CA . ILE A 1 160 ? -14.358 10.198 9.753 1.00 87.88 160 ILE A CA 1
ATOM 1283 C C . ILE A 1 160 ? -13.496 10.986 8.759 1.00 87.88 160 ILE A C 1
ATOM 1285 O O . ILE A 1 160 ? -13.274 12.188 8.923 1.00 87.88 160 ILE A O 1
ATOM 1289 N N . ILE A 1 161 ? -13.012 10.327 7.707 1.00 91.06 161 ILE A N 1
ATOM 1290 C CA . ILE A 1 161 ? -12.050 10.889 6.753 1.00 91.06 161 ILE A CA 1
ATOM 1291 C C . ILE A 1 161 ? -12.729 11.797 5.710 1.00 91.06 161 ILE A C 1
ATOM 1293 O O . ILE A 1 161 ? -12.220 12.888 5.432 1.00 91.06 161 ILE A O 1
ATOM 1297 N N . LYS A 1 162 ? -13.879 11.405 5.137 1.00 90.19 162 LYS A N 1
ATOM 1298 C CA . LYS A 1 162 ? -14.559 12.163 4.060 1.00 90.19 162 LYS A CA 1
ATOM 1299 C C . LYS A 1 162 ? -14.928 13.614 4.434 1.00 90.19 162 LYS A C 1
ATOM 1301 O O . LYS A 1 162 ? -14.747 14.495 3.586 1.00 90.19 162 LYS A O 1
ATOM 1306 N N . PRO A 1 163 ? -15.390 13.938 5.658 1.00 90.25 163 PRO A N 1
ATOM 1307 C CA . PRO A 1 163 ? -15.625 15.324 6.076 1.00 90.25 163 PRO A CA 1
ATOM 1308 C C . PRO A 1 163 ? -14.372 16.208 6.024 1.00 90.25 163 PRO A C 1
ATOM 1310 O O . PRO A 1 163 ? -14.482 17.398 5.733 1.00 90.25 163 PRO A O 1
ATOM 1313 N N . LEU A 1 164 ? -13.181 15.636 6.232 1.00 91.56 164 LEU A N 1
ATOM 1314 C CA . LEU A 1 164 ? -11.904 16.360 6.229 1.00 91.56 164 LEU A CA 1
ATOM 1315 C C . LEU A 1 164 ? -11.386 16.680 4.813 1.00 91.56 164 LEU A C 1
ATOM 1317 O O . LEU A 1 164 ? -10.413 17.420 4.665 1.00 91.56 164 LEU A O 1
ATOM 1321 N N . PHE A 1 165 ? -12.015 16.145 3.761 1.00 92.50 165 PHE A N 1
ATOM 1322 C CA . PHE A 1 165 ? -11.584 16.361 2.379 1.00 92.50 165 PHE A CA 1
ATOM 1323 C C . PHE A 1 165 ? -11.729 17.827 1.930 1.00 92.50 165 PHE A C 1
ATOM 1325 O O . PHE A 1 165 ? -12.665 18.524 2.332 1.00 92.50 165 PHE A O 1
ATOM 1332 N N . PRO A 1 166 ? -10.866 18.318 1.020 1.00 92.31 166 PRO A N 1
ATOM 1333 C CA . PRO A 1 166 ? -11.109 19.589 0.351 1.00 92.31 166 PRO A CA 1
ATOM 1334 C C . PRO A 1 166 ? -12.385 19.504 -0.497 1.00 92.31 166 PRO A C 1
ATOM 1336 O O . PRO A 1 166 ? -12.720 18.453 -1.045 1.00 92.31 166 PRO A O 1
ATOM 1339 N N . ARG A 1 167 ? -13.080 20.637 -0.678 1.00 89.69 167 ARG A N 1
ATOM 1340 C CA . ARG A 1 167 ? -14.350 20.697 -1.431 1.00 89.69 167 ARG A CA 1
ATOM 1341 C C . ARG A 1 167 ? -14.257 20.059 -2.825 1.00 89.69 167 ARG A C 1
ATOM 1343 O O . ARG A 1 167 ? -15.218 19.427 -3.243 1.00 89.69 167 ARG A O 1
ATOM 1350 N N . LYS A 1 168 ? -13.107 20.169 -3.504 1.00 89.19 168 LYS A N 1
ATOM 1351 C CA . LYS A 1 168 ? -12.888 19.543 -4.817 1.00 89.19 168 LYS A CA 1
ATOM 1352 C C . LYS A 1 168 ? -13.027 18.013 -4.757 1.00 89.19 168 LYS A C 1
ATOM 1354 O O . LYS A 1 168 ? -13.806 17.457 -5.512 1.00 89.19 168 LYS A O 1
ATOM 1359 N N . TRP A 1 169 ? -12.367 17.352 -3.803 1.00 91.69 169 TRP A N 1
ATOM 1360 C CA . TRP A 1 169 ? -12.430 15.891 -3.615 1.00 91.69 169 TRP A CA 1
ATOM 1361 C C . TRP A 1 169 ? -13.795 15.383 -3.130 1.00 91.69 169 TRP A C 1
ATOM 1363 O O . TRP A 1 169 ? -14.098 14.210 -3.299 1.00 91.69 169 TRP A O 1
ATOM 1373 N N . ARG A 1 170 ? -14.630 16.242 -2.528 1.00 89.06 170 ARG A N 1
ATOM 1374 C CA . ARG A 1 170 ? -16.026 15.887 -2.206 1.00 89.06 170 ARG A CA 1
ATOM 1375 C C . ARG A 1 170 ? -16.960 15.967 -3.414 1.00 89.06 170 ARG A C 1
ATOM 1377 O O . ARG A 1 170 ? -17.937 15.232 -3.456 1.00 89.06 170 ARG A O 1
ATOM 1384 N N . ASN A 1 171 ? -16.675 16.863 -4.359 1.00 88.81 171 ASN A N 1
ATOM 1385 C CA . ASN A 1 171 ? -17.463 17.029 -5.581 1.00 88.81 171 ASN A CA 1
ATOM 1386 C C . ASN A 1 171 ? -17.052 16.034 -6.684 1.00 88.81 171 ASN A C 1
ATOM 1388 O O . ASN A 1 171 ? -17.896 15.605 -7.459 1.00 88.81 171 ASN A O 1
ATOM 1392 N N . GLU A 1 172 ? -15.761 15.710 -6.751 1.00 88.12 172 GLU A N 1
ATOM 1393 C CA . GLU A 1 172 ? -15.110 14.848 -7.747 1.00 88.12 172 GLU A CA 1
ATOM 1394 C C . GLU A 1 172 ? -14.325 13.750 -6.985 1.00 88.12 172 GLU A C 1
ATOM 1396 O O . GLU A 1 172 ? -13.105 13.877 -6.790 1.00 88.12 172 GLU A O 1
ATOM 1401 N N . PRO A 1 173 ? -15.010 12.721 -6.444 1.00 84.00 173 PRO A N 1
ATOM 1402 C CA . PRO A 1 173 ? -14.402 11.712 -5.573 1.00 84.00 173 PRO A CA 1
ATOM 1403 C C . PRO A 1 173 ? -13.401 10.798 -6.290 1.00 84.00 173 PRO A C 1
ATOM 1405 O O . PRO A 1 173 ? -12.531 10.227 -5.633 1.00 84.00 173 PRO A O 1
ATOM 1408 N N . GLU A 1 174 ? -13.468 10.682 -7.617 1.00 84.12 174 GLU A N 1
ATOM 1409 C CA . GLU A 1 174 ? -12.558 9.871 -8.433 1.00 84.12 174 GLU A CA 1
ATOM 1410 C C . GLU A 1 174 ? -11.104 10.351 -8.310 1.00 84.12 174 GLU A C 1
ATOM 1412 O O . GLU A 1 174 ? -10.185 9.540 -8.202 1.00 84.12 174 GLU A O 1
ATOM 1417 N N . MET A 1 175 ? -10.884 11.668 -8.202 1.00 81.56 175 MET A N 1
ATOM 1418 C CA . MET A 1 175 ? -9.548 12.239 -7.958 1.00 81.56 175 MET A CA 1
ATOM 1419 C C . MET A 1 175 ? -8.977 11.903 -6.573 1.00 81.56 175 MET A C 1
ATOM 1421 O O . MET A 1 175 ? -7.801 12.159 -6.313 1.00 81.56 175 MET A O 1
ATOM 1425 N N . ALA A 1 176 ? -9.806 11.399 -5.659 1.00 89.81 176 ALA A N 1
ATOM 1426 C CA . ALA A 1 176 ? -9.434 11.112 -4.281 1.00 89.81 176 ALA A CA 1
ATOM 1427 C C . ALA A 1 176 ? -9.295 9.610 -3.996 1.00 89.81 176 ALA A C 1
ATOM 1429 O O . ALA A 1 176 ? -8.984 9.258 -2.863 1.00 89.81 176 ALA A O 1
ATOM 1430 N N . TRP A 1 177 ? -9.466 8.721 -4.983 1.00 92.75 177 TRP A N 1
ATOM 1431 C CA . TRP A 1 177 ? -9.406 7.266 -4.783 1.00 92.75 177 TRP A CA 1
ATOM 1432 C C . TRP A 1 177 ? -8.077 6.781 -4.187 1.00 92.75 177 TRP A C 1
ATOM 1434 O O . TRP A 1 177 ? -8.079 6.129 -3.144 1.00 92.75 177 TRP A O 1
ATOM 1444 N N . ILE A 1 178 ? -6.936 7.120 -4.798 1.00 94.94 178 ILE A N 1
ATOM 1445 C CA . ILE A 1 178 ? -5.619 6.724 -4.269 1.00 94.94 178 ILE A CA 1
ATOM 1446 C C . ILE A 1 178 ? -5.328 7.423 -2.922 1.00 94.94 178 ILE A C 1
ATOM 1448 O O . ILE A 1 178 ? -5.007 6.715 -1.963 1.00 94.94 178 ILE A O 1
ATOM 1452 N N . PRO A 1 179 ? -5.516 8.756 -2.766 1.00 95.69 179 PRO A N 1
ATOM 1453 C CA . PRO A 1 179 ? -5.404 9.419 -1.463 1.00 95.69 179 PRO A CA 1
ATOM 1454 C C . PRO A 1 179 ? -6.275 8.804 -0.360 1.00 95.69 179 PRO A C 1
ATOM 1456 O O . PRO A 1 179 ? -5.811 8.676 0.770 1.00 95.69 179 PRO A O 1
ATOM 1459 N N . LEU A 1 180 ? -7.510 8.391 -0.666 1.00 95.81 180 LEU A N 1
ATOM 1460 C CA . LEU A 1 180 ? -8.416 7.745 0.284 1.00 95.81 180 LEU A CA 1
ATOM 1461 C C . LEU A 1 180 ? -7.859 6.399 0.751 1.00 95.81 180 LEU A C 1
ATOM 1463 O O . LEU A 1 180 ? -7.786 6.179 1.955 1.00 95.81 180 LEU A O 1
ATOM 1467 N N . VAL A 1 181 ? -7.406 5.530 -0.161 1.00 97.38 181 VAL A N 1
ATOM 1468 C CA . VAL A 1 181 ? -6.798 4.241 0.224 1.00 97.38 181 VAL A CA 1
ATOM 1469 C C . VAL A 1 181 ? -5.549 4.460 1.091 1.00 97.38 181 VAL A C 1
ATOM 1471 O O . VAL A 1 181 ? -5.376 3.776 2.099 1.00 97.38 181 VAL A O 1
ATOM 1474 N N . VAL A 1 182 ? -4.704 5.446 0.761 1.00 97.75 182 VAL A N 1
ATOM 1475 C CA . VAL A 1 182 ? -3.531 5.803 1.582 1.00 97.75 182 VAL A CA 1
ATOM 1476 C C . VAL A 1 182 ? -3.941 6.280 2.981 1.00 97.75 182 VAL A C 1
ATOM 1478 O O . VAL A 1 182 ? -3.352 5.845 3.971 1.00 97.75 182 VAL A O 1
ATOM 1481 N N . LEU A 1 183 ? -4.964 7.135 3.084 1.00 97.81 183 LEU A N 1
ATOM 1482 C CA . LEU A 1 183 ? -5.498 7.615 4.363 1.00 97.81 183 LEU A CA 1
ATOM 1483 C C . LEU A 1 183 ? -6.083 6.473 5.205 1.00 97.81 183 LEU A C 1
ATOM 1485 O O . LEU A 1 183 ? -5.805 6.408 6.398 1.00 97.81 183 LEU A O 1
ATOM 1489 N N . GLN A 1 184 ? -6.823 5.552 4.589 1.00 97.44 184 GLN A N 1
ATOM 1490 C CA . GLN A 1 184 ? -7.415 4.375 5.236 1.00 97.44 184 GLN A CA 1
ATOM 1491 C C . GLN A 1 184 ? -6.340 3.440 5.825 1.00 97.44 184 GLN A C 1
ATOM 1493 O O . GLN A 1 184 ? -6.428 3.033 6.986 1.00 97.44 184 GLN A O 1
ATOM 1498 N N . ILE A 1 185 ? -5.262 3.165 5.075 1.00 98.06 185 ILE A N 1
ATOM 1499 C CA . ILE A 1 185 ? -4.106 2.397 5.577 1.00 98.06 185 ILE A CA 1
ATOM 1500 C C . ILE A 1 185 ? -3.436 3.135 6.745 1.00 98.06 185 ILE A C 1
ATOM 1502 O O . ILE A 1 185 ? -3.202 2.544 7.798 1.00 98.06 185 ILE A O 1
ATOM 1506 N N . ALA A 1 186 ? -3.156 4.431 6.584 1.00 97.88 186 ALA A N 1
ATOM 1507 C CA . ALA A 1 186 ? -2.461 5.228 7.591 1.00 97.88 186 ALA A CA 1
ATOM 1508 C C . ALA A 1 186 ? -3.258 5.348 8.901 1.00 97.88 186 ALA A C 1
ATOM 1510 O O . ALA A 1 186 ? -2.699 5.174 9.982 1.00 97.88 186 ALA A O 1
ATOM 1511 N N . VAL A 1 187 ? -4.567 5.596 8.819 1.00 96.31 187 VAL A N 1
ATOM 1512 C CA . VAL A 1 187 ? -5.458 5.641 9.985 1.00 96.31 187 VAL A CA 1
ATOM 1513 C C . VAL A 1 187 ? -5.548 4.268 10.654 1.00 96.31 187 VAL A C 1
ATOM 1515 O O . VAL A 1 187 ? -5.391 4.183 11.871 1.00 96.31 187 VAL A O 1
ATOM 1518 N N . THR A 1 188 ? -5.672 3.185 9.880 1.00 96.44 188 THR A N 1
ATOM 1519 C CA . THR A 1 188 ? -5.603 1.818 10.421 1.00 96.44 188 THR A CA 1
ATOM 1520 C C . THR A 1 188 ? -4.303 1.575 11.189 1.00 96.44 188 THR A C 1
ATOM 1522 O O . THR A 1 188 ? -4.346 1.056 12.304 1.00 96.44 188 THR A O 1
ATOM 1525 N N . GLU A 1 189 ? -3.142 1.955 10.649 1.00 96.31 189 GLU A N 1
ATOM 1526 C CA . GLU A 1 189 ? -1.861 1.781 11.347 1.00 96.31 189 GLU A CA 1
ATOM 1527 C C . GLU A 1 189 ? -1.754 2.629 12.624 1.00 96.31 189 GLU A C 1
ATOM 1529 O O . GLU A 1 189 ? -1.181 2.154 13.606 1.00 96.31 189 GLU A O 1
ATOM 1534 N N . ILE A 1 190 ? -2.321 3.844 12.632 1.00 94.81 190 ILE A N 1
ATOM 1535 C CA . ILE A 1 190 ? -2.358 4.743 13.803 1.00 94.81 190 ILE A CA 1
ATOM 1536 C C . ILE A 1 190 ? -3.196 4.141 14.940 1.00 94.81 190 ILE A C 1
ATOM 1538 O O . ILE A 1 190 ? -2.873 4.347 16.108 1.00 94.81 190 ILE A O 1
ATOM 1542 N N . GLU A 1 191 ? -4.262 3.410 14.610 1.00 91.44 191 GLU A N 1
ATOM 1543 C CA . GLU A 1 191 ? -5.190 2.826 15.586 1.00 91.44 191 GLU A CA 1
ATOM 1544 C C . GLU A 1 191 ? -4.801 1.419 16.052 1.00 91.44 191 GLU A C 1
ATOM 1546 O O . GLU A 1 191 ? -5.183 1.007 17.146 1.00 91.44 191 GLU A O 1
ATOM 1551 N N . THR A 1 192 ? -4.076 0.660 15.225 1.00 92.69 192 THR A N 1
ATOM 1552 C CA . THR A 1 192 ? -3.837 -0.779 15.454 1.00 92.69 192 THR A CA 1
ATOM 1553 C C . THR A 1 192 ? -2.382 -1.150 15.732 1.00 92.69 192 THR A C 1
ATOM 1555 O O . THR A 1 192 ? -2.113 -2.307 16.056 1.00 92.69 192 THR A O 1
ATOM 1558 N N . THR A 1 193 ? -1.431 -0.213 15.617 1.00 90.44 193 THR A N 1
ATOM 1559 C CA . THR A 1 193 ? 0.000 -0.503 15.799 1.00 90.44 193 THR A CA 1
ATOM 1560 C C . THR A 1 193 ? 0.679 0.454 16.772 1.00 90.44 193 THR A C 1
ATOM 1562 O O . THR A 1 193 ? 0.317 1.619 16.889 1.00 90.44 193 THR A O 1
ATOM 1565 N N . GLU A 1 194 ? 1.746 -0.020 17.413 1.00 89.81 194 GLU A N 1
ATOM 1566 C CA . GLU A 1 194 ? 2.638 0.798 18.250 1.00 89.81 194 GLU A CA 1
ATOM 1567 C C . GLU A 1 194 ? 3.622 1.650 17.416 1.00 89.81 194 GLU A C 1
ATOM 1569 O O . GLU A 1 194 ? 4.528 2.293 17.952 1.00 89.81 194 GLU A O 1
ATOM 1574 N N . THR A 1 195 ? 3.484 1.657 16.083 1.00 91.62 195 THR A N 1
ATOM 1575 C CA . THR A 1 195 ? 4.344 2.450 15.201 1.00 91.62 195 THR A CA 1
ATOM 1576 C C . THR A 1 195 ? 4.115 3.934 15.469 1.00 91.62 195 THR A C 1
ATOM 1578 O O . THR A 1 195 ? 2.986 4.416 15.455 1.00 91.62 195 THR A O 1
ATOM 1581 N N . SER A 1 196 ? 5.193 4.698 15.673 1.00 94.06 196 SER A N 1
ATOM 1582 C CA . SER A 1 196 ? 5.086 6.144 15.895 1.00 94.06 196 SER A CA 1
ATOM 1583 C C . SER A 1 196 ? 4.270 6.820 14.786 1.00 94.06 196 SER A C 1
ATOM 1585 O O . SER A 1 196 ? 4.607 6.692 13.607 1.00 94.06 196 SER A O 1
ATOM 1587 N N . GLN A 1 197 ? 3.257 7.608 15.166 1.00 93.88 197 GLN A N 1
ATOM 1588 C CA . GLN A 1 197 ? 2.390 8.359 14.243 1.00 93.88 197 GLN A CA 1
ATOM 1589 C C . GLN A 1 197 ? 3.195 9.152 13.202 1.00 93.88 197 GLN A C 1
ATOM 1591 O O . GLN A 1 197 ? 2.852 9.167 12.026 1.00 93.88 197 GLN A O 1
ATOM 1596 N N . LYS A 1 198 ? 4.336 9.734 13.599 1.00 94.19 198 LYS A N 1
ATOM 1597 C CA . LYS A 1 198 ? 5.249 10.453 12.697 1.00 94.19 198 LYS A CA 1
ATOM 1598 C C . LYS A 1 198 ? 5.829 9.569 11.585 1.00 94.19 198 LYS A C 1
ATOM 1600 O O . LYS A 1 198 ? 6.041 10.054 10.479 1.00 94.19 198 LYS A O 1
ATOM 1605 N N . VAL A 1 199 ? 6.113 8.298 11.870 1.00 94.69 199 VAL A N 1
ATOM 1606 C CA . VAL A 1 199 ? 6.585 7.337 10.862 1.00 94.69 199 VAL A CA 1
ATOM 1607 C C . VAL A 1 199 ? 5.446 6.997 9.908 1.00 94.69 199 VAL A C 1
ATOM 1609 O O . VAL A 1 199 ? 5.638 7.117 8.705 1.00 94.69 199 VAL A O 1
ATOM 1612 N N . ILE A 1 200 ? 4.260 6.667 10.427 1.00 96.44 200 ILE A N 1
ATOM 1613 C CA . ILE A 1 200 ? 3.087 6.332 9.603 1.00 96.44 200 ILE A CA 1
ATOM 1614 C C . ILE A 1 200 ? 2.723 7.497 8.669 1.00 96.44 200 ILE A C 1
ATOM 1616 O O . ILE A 1 200 ? 2.561 7.299 7.469 1.00 96.44 200 ILE A O 1
ATOM 1620 N N . ILE A 1 201 ? 2.676 8.726 9.194 1.00 96.12 201 ILE A N 1
ATOM 1621 C CA . ILE A 1 201 ? 2.387 9.938 8.416 1.00 96.12 201 ILE A CA 1
ATOM 1622 C C . ILE A 1 201 ? 3.438 10.158 7.318 1.00 96.12 201 ILE A C 1
ATOM 1624 O O . ILE A 1 201 ? 3.071 10.419 6.177 1.00 96.12 201 ILE A O 1
ATOM 1628 N N . ASN A 1 202 ? 4.733 10.014 7.618 1.00 94.94 202 ASN A N 1
ATOM 1629 C CA . ASN A 1 202 ? 5.784 10.148 6.602 1.00 94.94 202 ASN A CA 1
ATOM 1630 C C . ASN A 1 202 ? 5.671 9.077 5.502 1.00 94.94 202 ASN A C 1
ATOM 1632 O O . ASN A 1 202 ? 5.815 9.398 4.327 1.00 94.94 202 ASN A O 1
ATOM 1636 N N . GLU A 1 203 ? 5.389 7.825 5.868 1.00 95.12 203 GLU A N 1
ATOM 1637 C CA . GLU A 1 203 ? 5.192 6.725 4.914 1.00 95.12 203 GLU A CA 1
ATOM 1638 C C . GLU A 1 203 ? 3.959 6.959 4.028 1.00 95.12 203 GLU A C 1
ATOM 1640 O O . GLU A 1 203 ? 4.024 6.741 2.822 1.00 95.12 203 GLU A O 1
ATOM 1645 N N . ALA A 1 204 ? 2.864 7.471 4.597 1.00 96.38 204 ALA A N 1
ATOM 1646 C CA . ALA A 1 204 ? 1.664 7.844 3.854 1.00 96.38 204 ALA A CA 1
ATOM 1647 C C . ALA A 1 204 ? 1.925 8.994 2.865 1.00 96.38 204 ALA A C 1
ATOM 1649 O O . ALA A 1 204 ? 1.483 8.939 1.718 1.00 96.38 204 ALA A O 1
ATOM 1650 N N . ILE A 1 205 ? 2.685 10.019 3.267 1.00 94.19 205 ILE A N 1
ATOM 1651 C CA . ILE A 1 205 ? 3.090 11.111 2.367 1.00 94.19 205 ILE A CA 1
ATOM 1652 C C . ILE A 1 205 ? 3.979 10.578 1.241 1.00 94.19 205 ILE A C 1
ATOM 1654 O O . ILE A 1 205 ? 3.772 10.955 0.092 1.00 94.19 205 ILE A O 1
ATOM 1658 N N . ASP A 1 206 ? 4.937 9.698 1.539 1.00 92.00 206 ASP A N 1
ATOM 1659 C CA . ASP A 1 206 ? 5.836 9.135 0.527 1.00 92.00 206 ASP A CA 1
ATOM 1660 C C . ASP A 1 206 ? 5.097 8.231 -0.474 1.00 92.00 206 ASP A C 1
ATOM 1662 O O . ASP A 1 206 ? 5.359 8.319 -1.670 1.00 92.00 206 ASP A O 1
ATOM 1666 N N . LEU A 1 207 ? 4.114 7.440 -0.025 1.00 93.44 207 LEU A N 1
ATOM 1667 C CA . LEU A 1 207 ? 3.197 6.717 -0.918 1.00 93.44 207 LEU A CA 1
ATOM 1668 C C . LEU A 1 207 ? 2.337 7.675 -1.751 1.00 93.44 207 LEU A C 1
ATOM 1670 O O . LEU A 1 207 ? 2.129 7.440 -2.937 1.00 93.44 207 LEU A O 1
ATOM 1674 N N . THR A 1 208 ? 1.871 8.779 -1.161 1.00 93.50 208 THR A N 1
ATOM 1675 C CA . THR A 1 208 ? 1.091 9.782 -1.900 1.00 93.50 208 THR A CA 1
ATOM 1676 C C . THR A 1 208 ? 1.946 10.475 -2.961 1.00 93.50 208 THR A C 1
ATOM 1678 O O . THR A 1 208 ? 1.460 10.683 -4.058 1.00 93.50 208 THR A O 1
ATOM 1681 N N . ARG A 1 209 ? 3.218 10.792 -2.682 1.00 90.69 209 ARG A N 1
ATOM 1682 C CA . ARG A 1 209 ? 4.158 11.330 -3.687 1.00 90.69 209 ARG A CA 1
ATOM 1683 C C . ARG A 1 209 ? 4.436 10.346 -4.823 1.00 90.69 209 ARG A C 1
ATOM 1685 O O . ARG A 1 209 ? 4.734 10.778 -5.922 1.00 90.69 209 ARG A O 1
ATOM 1692 N N . ARG A 1 210 ? 4.394 9.042 -4.540 1.00 87.62 210 ARG A N 1
ATOM 1693 C CA . ARG A 1 210 ? 4.667 7.985 -5.521 1.00 87.62 210 ARG A CA 1
ATOM 1694 C C . ARG A 1 210 ? 3.512 7.767 -6.498 1.00 87.62 210 ARG A C 1
ATOM 1696 O O . ARG A 1 210 ? 3.762 7.499 -7.661 1.00 87.62 210 ARG A O 1
ATOM 1703 N N . PHE A 1 211 ? 2.269 7.847 -6.021 1.00 89.50 211 PHE A N 1
ATOM 1704 C CA . PHE A 1 211 ? 1.081 7.474 -6.802 1.00 89.50 211 PHE A CA 1
ATOM 1705 C C . PHE A 1 211 ? 0.108 8.631 -7.089 1.00 89.50 211 PHE A C 1
ATOM 1707 O O . PHE A 1 211 ? -0.943 8.396 -7.686 1.00 89.50 211 PHE A O 1
ATOM 1714 N N . CYS A 1 212 ? 0.400 9.856 -6.638 1.00 89.31 212 CYS A N 1
ATOM 1715 C CA . CYS A 1 212 ? -0.480 11.013 -6.800 1.00 89.31 212 CYS A CA 1
ATOM 1716 C C . CYS A 1 212 ? 0.303 12.303 -7.080 1.00 89.31 212 CYS A C 1
ATOM 1718 O O . CYS A 1 212 ? 1.263 12.630 -6.380 1.00 89.31 212 CYS A O 1
ATOM 1720 N N . ASP A 1 213 ? -0.222 13.120 -7.990 1.00 82.19 213 ASP A N 1
ATOM 1721 C CA . ASP A 1 213 ? 0.418 14.369 -8.400 1.00 82.19 213 ASP A CA 1
ATOM 1722 C C . ASP A 1 213 ? 0.017 15.606 -7.578 1.00 82.19 213 ASP A C 1
ATOM 1724 O O . ASP A 1 213 ? -0.990 15.663 -6.853 1.00 82.19 213 ASP A O 1
ATOM 1728 N N . GLY A 1 214 ? 0.810 16.666 -7.752 1.00 84.88 214 GLY A N 1
ATOM 1729 C CA . GLY A 1 214 ? 0.482 18.028 -7.344 1.00 84.88 214 GLY A CA 1
ATOM 1730 C C . GLY A 1 214 ? 0.247 18.191 -5.840 1.00 84.88 214 GLY A C 1
ATOM 1731 O O . GLY A 1 214 ? 1.141 18.019 -5.012 1.00 84.88 214 GLY A O 1
ATOM 1732 N N . ALA A 1 215 ? -0.962 18.614 -5.460 1.00 89.00 215 ALA A N 1
ATOM 1733 C CA . ALA A 1 215 ? -1.269 18.975 -4.075 1.00 89.00 215 ALA A CA 1
ATOM 1734 C C . ALA A 1 215 ? -1.561 17.773 -3.153 1.00 89.00 215 ALA A C 1
ATOM 1736 O O . ALA A 1 215 ? -1.603 17.957 -1.932 1.00 89.00 215 ALA A O 1
ATOM 1737 N N . ALA A 1 216 ? -1.761 16.564 -3.693 1.00 91.69 216 ALA A N 1
ATOM 1738 C CA . ALA A 1 216 ? -2.241 15.415 -2.922 1.00 91.69 216 ALA A CA 1
ATOM 1739 C C . ALA A 1 216 ? -1.382 15.078 -1.681 1.00 91.69 216 ALA A C 1
ATOM 1741 O O . ALA A 1 216 ? -1.972 14.945 -0.604 1.00 91.69 216 ALA A O 1
ATOM 1742 N N . PRO A 1 217 ? -0.029 15.052 -1.730 1.00 92.69 217 PRO A N 1
ATOM 1743 C CA . PRO A 1 217 ? 0.788 14.756 -0.546 1.00 92.69 217 PRO A CA 1
ATOM 1744 C C . PRO A 1 217 ? 0.623 15.785 0.583 1.00 92.69 217 PRO A C 1
ATOM 1746 O O . PRO A 1 217 ? 0.652 15.436 1.764 1.00 92.69 217 PRO A O 1
ATOM 1749 N N . ARG A 1 218 ? 0.403 17.063 0.234 1.00 92.88 218 ARG A N 1
ATOM 1750 C CA . ARG A 1 218 ? 0.163 18.143 1.209 1.00 92.88 218 ARG A CA 1
ATOM 1751 C C . ARG A 1 218 ? -1.224 18.021 1.845 1.00 92.88 218 ARG A C 1
ATOM 1753 O O . ARG A 1 218 ? -1.361 18.246 3.045 1.00 92.88 218 ARG A O 1
ATOM 1760 N N . ILE A 1 219 ? -2.229 17.644 1.053 1.00 94.12 219 ILE A N 1
ATOM 1761 C CA . ILE A 1 219 ? -3.607 17.435 1.519 1.00 94.12 219 ILE A CA 1
ATOM 1762 C C . ILE A 1 219 ? -3.675 16.219 2.454 1.00 94.12 219 ILE A C 1
ATOM 1764 O O . ILE A 1 219 ? -4.218 16.337 3.549 1.00 94.12 219 ILE A O 1
ATOM 1768 N N . VAL A 1 220 ? -3.060 15.089 2.080 1.00 95.88 220 VAL A N 1
ATOM 1769 C CA . VAL A 1 220 ? -2.986 13.878 2.921 1.00 95.88 220 VAL A CA 1
ATOM 1770 C C . VAL A 1 220 ? -2.303 14.173 4.259 1.00 95.88 220 VAL A C 1
ATOM 1772 O O . VAL A 1 220 ? -2.842 13.815 5.304 1.00 95.88 220 VAL A O 1
ATOM 1775 N N . HIS A 1 221 ? -1.179 14.902 4.260 1.00 96.19 221 HIS A N 1
ATOM 1776 C CA . HIS A 1 221 ? -0.537 15.349 5.503 1.00 96.19 221 HIS A CA 1
ATOM 1777 C C . HIS A 1 221 ? -1.477 16.190 6.383 1.00 96.19 221 HIS A C 1
ATOM 1779 O O . HIS A 1 221 ? -1.562 15.950 7.586 1.00 96.19 221 HIS A O 1
ATOM 1785 N N . GLY A 1 222 ? -2.203 17.150 5.796 1.00 95.44 222 GLY A N 1
ATOM 1786 C CA . GLY A 1 222 ? -3.154 17.994 6.525 1.00 95.44 222 GLY A CA 1
ATOM 1787 C C . GLY A 1 222 ? -4.318 17.207 7.138 1.00 95.44 222 GLY A C 1
ATOM 1788 O O . GLY A 1 222 ? -4.658 17.427 8.301 1.00 95.44 222 GLY A O 1
ATOM 1789 N N . ILE A 1 223 ? -4.881 16.252 6.391 1.00 95.88 223 ILE A N 1
ATOM 1790 C CA . ILE A 1 223 ? -5.953 15.369 6.874 1.00 95.88 223 ILE A CA 1
ATOM 1791 C C . ILE A 1 223 ? -5.447 14.494 8.027 1.00 95.88 223 ILE A C 1
ATOM 1793 O O . ILE A 1 223 ? -6.099 14.444 9.067 1.00 95.88 223 ILE A O 1
ATOM 1797 N N . LEU A 1 224 ? -4.277 13.856 7.894 1.00 96.31 224 LEU A N 1
ATOM 1798 C CA . LEU A 1 224 ? -3.718 13.007 8.954 1.00 96.31 224 LEU A CA 1
ATOM 1799 C C . LEU A 1 224 ? -3.356 13.801 10.214 1.00 96.31 224 LEU A C 1
ATOM 1801 O O . LEU A 1 224 ? -3.634 13.340 11.320 1.00 96.31 224 LEU A O 1
ATOM 1805 N N . ALA A 1 225 ? -2.795 15.005 10.069 1.00 93.31 225 ALA A N 1
ATOM 1806 C CA . ALA A 1 225 ? -2.531 15.883 11.205 1.00 93.31 225 ALA A CA 1
ATOM 1807 C C . ALA A 1 225 ? -3.833 16.202 11.961 1.00 93.31 225 ALA A C 1
ATOM 1809 O O . ALA A 1 225 ? -3.917 15.965 13.169 1.00 93.31 225 ALA A O 1
ATOM 1810 N N . ARG A 1 226 ? -4.883 16.631 11.243 1.00 92.00 226 ARG A N 1
ATOM 1811 C CA . ARG A 1 226 ? -6.191 16.922 11.844 1.00 92.00 226 ARG A CA 1
ATOM 1812 C C . ARG A 1 226 ? -6.844 15.680 12.459 1.00 92.00 226 ARG A C 1
ATOM 1814 O O . ARG A 1 226 ? -7.430 15.779 13.532 1.00 92.00 226 ARG A O 1
ATOM 1821 N N . TYR A 1 227 ? -6.700 14.514 11.831 1.00 91.44 227 TYR A N 1
ATOM 1822 C CA . TYR A 1 227 ? -7.166 13.236 12.370 1.00 91.44 227 TYR A CA 1
ATOM 1823 C C . TYR A 1 227 ? -6.517 12.914 13.724 1.00 91.44 227 TYR A C 1
ATOM 1825 O O . TYR A 1 227 ? -7.211 12.620 14.699 1.00 91.44 227 TYR A O 1
ATOM 1833 N N . THR A 1 228 ? -5.185 13.023 13.811 1.00 90.19 228 THR A N 1
ATOM 1834 C CA . THR A 1 228 ? -4.456 12.772 15.065 1.00 90.19 228 THR A CA 1
ATOM 1835 C C . THR A 1 228 ? -4.817 13.770 16.164 1.00 90.19 228 THR A C 1
ATOM 1837 O O . THR A 1 228 ? -4.971 13.363 17.311 1.00 90.19 228 THR A O 1
ATOM 1840 N N . GLU A 1 229 ? -5.032 15.043 15.823 1.00 88.25 229 GLU A N 1
ATOM 1841 C CA . GLU A 1 229 ? -5.497 16.072 16.759 1.00 88.25 229 GLU A CA 1
ATOM 1842 C C . GLU A 1 229 ? -6.894 15.743 17.321 1.00 88.25 229 GLU A C 1
ATOM 1844 O O . GLU A 1 229 ? -7.114 15.820 18.530 1.00 88.25 229 GLU A O 1
ATOM 1849 N N . ILE A 1 230 ? -7.832 15.313 16.466 1.00 82.94 230 ILE A N 1
ATOM 1850 C CA . ILE A 1 230 ? -9.182 14.897 16.884 1.00 82.94 230 ILE A CA 1
ATOM 1851 C C . ILE A 1 230 ? -9.106 13.696 17.838 1.00 82.94 230 ILE A C 1
ATOM 1853 O O . ILE A 1 230 ? -9.692 13.745 18.920 1.00 82.94 230 ILE A O 1
ATOM 1857 N N . ARG A 1 231 ? -8.350 12.645 17.485 1.00 82.19 231 ARG A N 1
ATOM 1858 C CA . ARG A 1 231 ? -8.201 11.447 18.333 1.00 82.19 231 ARG A CA 1
ATOM 1859 C C . ARG A 1 231 ? -7.467 11.725 19.656 1.00 82.19 231 ARG A C 1
ATOM 1861 O O . ARG A 1 231 ? -7.741 11.038 20.634 1.00 82.19 231 ARG A O 1
ATOM 1868 N N . GLN A 1 232 ? -6.580 12.725 19.717 1.00 82.44 232 GLN A N 1
ATOM 1869 C CA . GLN A 1 232 ? -5.940 13.168 20.967 1.00 82.44 232 GLN A CA 1
ATOM 1870 C C . GLN A 1 232 ? -6.899 13.955 21.873 1.00 82.44 232 GLN A C 1
ATOM 1872 O O . GLN A 1 232 ? -6.894 13.750 23.085 1.00 82.44 232 GLN A O 1
ATOM 1877 N N . ASN A 1 233 ? -7.724 14.836 21.299 1.00 77.88 233 ASN A N 1
ATOM 1878 C CA . ASN A 1 233 ? -8.626 15.705 22.061 1.00 77.88 233 ASN A CA 1
ATOM 1879 C C . ASN A 1 233 ? -9.926 15.010 22.505 1.00 77.88 233 ASN A C 1
ATOM 1881 O O . ASN A 1 233 ? -10.526 15.428 23.494 1.00 77.88 233 ASN A O 1
ATOM 1885 N N . PHE A 1 234 ? -10.360 13.959 21.801 1.00 68.56 234 PHE A N 1
ATOM 1886 C CA . PHE A 1 234 ? -11.608 13.236 22.079 1.00 68.56 234 PHE A CA 1
ATOM 1887 C C . PHE A 1 234 ? -11.407 11.708 22.159 1.00 68.56 234 PHE A C 1
ATOM 1889 O O . PHE A 1 234 ? -11.949 10.965 21.335 1.00 68.56 234 PHE A O 1
ATOM 1896 N N . PRO A 1 235 ? -10.642 11.199 23.145 1.00 60.88 235 PRO A N 1
ATOM 1897 C CA . PRO A 1 235 ? -10.459 9.764 23.333 1.00 60.88 235 PRO A CA 1
ATOM 1898 C C . PRO A 1 235 ? -11.781 9.100 23.754 1.00 60.88 235 PRO A C 1
ATOM 1900 O O . PRO A 1 235 ? -12.219 9.226 24.894 1.00 60.88 235 PRO A O 1
ATOM 1903 N N . GLY A 1 236 ? -12.415 8.375 22.829 1.00 57.00 236 GLY A N 1
ATOM 1904 C CA . GLY A 1 236 ? -13.629 7.592 23.096 1.00 57.00 236 GLY A CA 1
ATOM 1905 C C . GLY A 1 236 ? -14.963 8.323 22.901 1.00 57.00 236 GLY A C 1
ATOM 1906 O O . GLY A 1 236 ? -16.003 7.750 23.220 1.00 57.00 236 GLY A O 1
ATOM 1907 N N . ALA A 1 237 ? -14.977 9.539 22.344 1.00 50.44 237 ALA A N 1
ATOM 1908 C CA . ALA A 1 237 ? -16.225 10.099 21.824 1.00 50.44 237 ALA A CA 1
ATOM 1909 C C . ALA A 1 237 ? -16.672 9.265 20.610 1.00 50.44 237 ALA A C 1
ATOM 1911 O O . ALA A 1 237 ? -15.931 9.168 19.632 1.00 50.44 237 ALA A O 1
ATOM 1912 N N . GLY A 1 238 ? -17.861 8.656 20.678 1.00 53.78 238 GLY A N 1
ATOM 1913 C CA . GLY A 1 238 ? -18.409 7.874 19.565 1.00 53.78 238 GLY A CA 1
ATOM 1914 C C . GLY A 1 238 ? -18.514 8.720 18.295 1.00 53.78 238 GLY A C 1
ATOM 1915 O O . GLY A 1 238 ? -18.835 9.909 18.373 1.00 53.78 238 GLY A O 1
ATOM 1916 N N . ASP A 1 239 ? -18.245 8.117 17.133 1.00 56.94 239 ASP A N 1
ATOM 1917 C CA . ASP A 1 239 ? -17.924 8.872 15.913 1.00 56.94 239 ASP A CA 1
ATOM 1918 C C . ASP A 1 239 ? -19.055 9.810 15.419 1.00 56.94 239 ASP A C 1
ATOM 1920 O O . ASP A 1 239 ? -18.798 10.797 14.735 1.00 56.94 239 ASP A O 1
ATOM 1924 N N . ALA A 1 240 ? -20.297 9.595 15.862 1.00 54.16 240 ALA A N 1
ATOM 1925 C CA . ALA A 1 240 ? -21.422 10.499 15.613 1.00 54.16 240 ALA A CA 1
ATOM 1926 C C . ALA A 1 240 ? -21.306 11.879 16.308 1.00 54.16 240 ALA A C 1
ATOM 1928 O O . ALA A 1 240 ? -21.687 12.894 15.725 1.00 54.16 240 ALA A O 1
ATOM 1929 N N . LEU A 1 241 ? -20.773 11.953 17.537 1.00 52.31 241 LEU A N 1
ATOM 1930 C CA . LEU A 1 241 ? -20.833 13.176 18.361 1.00 52.31 241 LEU A CA 1
ATOM 1931 C C . LEU A 1 241 ? -19.924 14.296 17.818 1.00 52.31 241 LEU A C 1
ATOM 1933 O O . LEU A 1 241 ? -20.234 15.489 17.913 1.00 52.31 241 LEU A O 1
ATOM 1937 N N . TRP A 1 242 ? -18.785 13.922 17.230 1.00 61.50 242 TRP A N 1
ATOM 1938 C CA . TRP A 1 242 ? -17.866 14.888 16.631 1.00 61.50 242 TRP A CA 1
ATOM 1939 C C . TRP A 1 242 ? -18.277 15.260 15.197 1.00 61.50 242 TRP A C 1
ATOM 1941 O O . TRP A 1 242 ? -18.025 16.397 14.803 1.00 61.50 242 TRP A O 1
ATOM 1951 N N . LEU A 1 243 ? -18.954 14.374 14.446 1.00 55.91 243 LEU A N 1
ATOM 1952 C CA . LEU A 1 243 ? -19.521 14.694 13.127 1.00 55.91 243 LEU A CA 1
ATOM 1953 C C . LEU A 1 243 ? -20.498 15.871 13.221 1.00 55.91 243 LEU A C 1
ATOM 1955 O O . LEU A 1 243 ? -20.370 16.836 12.467 1.00 55.91 243 LEU A O 1
ATOM 1959 N N . GLU A 1 244 ? -21.411 15.843 14.196 1.00 56.72 244 GLU A N 1
ATOM 1960 C CA . GLU A 1 244 ? -22.311 16.969 14.472 1.00 56.72 244 GLU A CA 1
ATOM 1961 C C . GLU A 1 244 ? -21.533 18.243 14.825 1.00 56.72 244 GLU A C 1
ATOM 1963 O O . GLU A 1 244 ? -21.797 19.304 14.263 1.00 56.72 244 GLU A O 1
ATOM 1968 N N . THR A 1 245 ? -20.522 18.137 15.693 1.00 56.94 245 THR A N 1
ATOM 1969 C CA . THR A 1 245 ? -19.688 19.277 16.113 1.00 56.94 245 THR A CA 1
ATOM 1970 C C . THR A 1 245 ? -18.915 19.899 14.938 1.00 56.94 245 THR A C 1
ATOM 1972 O O . THR A 1 245 ? -18.803 21.122 14.836 1.00 56.94 245 THR A O 1
ATOM 1975 N N . LEU A 1 246 ? -18.390 19.077 14.025 1.00 57.56 246 LEU A N 1
ATOM 1976 C CA . LEU A 1 246 ? -17.571 19.520 12.893 1.00 57.56 246 LEU A CA 1
ATOM 1977 C C . LEU A 1 246 ? -18.428 20.068 11.737 1.00 57.56 246 LEU A C 1
ATOM 1979 O O . LEU A 1 246 ? -17.999 20.995 11.052 1.00 57.56 246 LEU A O 1
ATOM 1983 N N . LEU A 1 247 ? -19.660 19.572 11.573 1.00 55.59 247 LEU A N 1
ATOM 1984 C CA . LEU A 1 247 ? -20.668 20.159 10.682 1.00 55.59 247 LEU A CA 1
ATOM 1985 C C . LEU A 1 247 ? -21.228 21.482 11.232 1.00 55.59 247 LEU A C 1
ATOM 1987 O O . LEU A 1 247 ? -21.416 22.428 10.468 1.00 55.59 247 LEU A O 1
ATOM 1991 N N . GLN A 1 248 ? -21.441 21.586 12.549 1.00 49.44 248 GLN A N 1
ATOM 1992 C CA . GLN A 1 248 ? -21.893 22.822 13.202 1.00 49.44 248 GLN A CA 1
ATOM 1993 C C . GLN A 1 248 ? -20.830 23.928 13.173 1.00 49.44 248 GLN A C 1
ATOM 1995 O O . GLN A 1 248 ? -21.189 25.092 13.037 1.00 49.44 248 GLN A O 1
ATOM 2000 N N . GLY A 1 249 ? -19.536 23.587 13.205 1.00 44.53 249 GLY A N 1
ATOM 2001 C CA . GLY A 1 249 ? -18.424 24.550 13.154 1.00 44.53 249 GLY A CA 1
ATOM 2002 C C . GLY A 1 249 ? -18.329 25.414 11.885 1.00 44.53 249 GLY A C 1
ATOM 2003 O O . GLY A 1 249 ? -17.509 26.329 11.839 1.00 44.53 249 GLY A O 1
ATOM 2004 N N . HIS A 1 250 ? -19.161 25.165 10.865 1.00 40.62 250 HIS A N 1
ATOM 2005 C CA . HIS A 1 250 ? -19.331 26.060 9.713 1.00 40.62 250 HIS A CA 1
ATOM 2006 C C . HIS A 1 250 ? -20.297 27.238 9.964 1.00 40.62 250 HIS A C 1
ATOM 2008 O O . HIS A 1 250 ? -20.394 28.131 9.121 1.00 40.62 250 HIS A O 1
ATOM 2014 N N . GLN A 1 251 ? -20.961 27.279 11.121 1.00 36.59 251 GLN A N 1
ATOM 2015 C CA . GLN A 1 251 ? -21.591 28.468 11.696 1.00 36.59 251 GLN A CA 1
ATOM 2016 C C . GLN A 1 251 ? -20.888 28.793 13.021 1.00 36.59 251 GLN A C 1
ATOM 2018 O O . GLN A 1 251 ? -20.567 27.894 13.793 1.00 36.59 251 GLN A O 1
ATOM 2023 N N . GLU A 1 252 ? -20.608 30.073 13.276 1.00 35.97 252 GLU A N 1
ATOM 2024 C CA . GLU A 1 252 ? -19.839 30.515 14.448 1.00 35.97 252 GLU A CA 1
ATOM 2025 C C . GLU A 1 252 ? -20.443 29.978 15.756 1.00 35.97 252 GLU A C 1
ATOM 2027 O O . GLU A 1 252 ? -21.527 30.393 16.165 1.00 35.97 252 GLU A O 1
ATOM 2032 N N . VAL A 1 253 ? -19.742 29.059 16.429 1.00 39.47 253 VAL A N 1
ATOM 2033 C CA . VAL A 1 253 ? -20.211 28.488 17.698 1.00 39.47 253 VAL A CA 1
ATOM 2034 C C . VAL A 1 253 ? -19.899 29.475 18.830 1.00 39.47 253 VAL A C 1
ATOM 2036 O O . VAL A 1 253 ? -18.721 29.720 19.106 1.00 39.47 253 VAL A O 1
ATOM 2039 N N . PRO A 1 254 ? -20.902 30.036 19.534 1.00 35.62 254 PRO A N 1
ATOM 2040 C CA . PRO A 1 254 ? -20.640 30.960 20.630 1.00 35.62 254 PRO A CA 1
ATOM 2041 C C . PRO A 1 254 ? -19.978 30.233 21.805 1.00 35.62 254 PRO A C 1
ATOM 2043 O O . PRO A 1 254 ? -20.343 29.102 22.139 1.00 35.62 254 PRO A O 1
ATOM 2046 N N . SER A 1 255 ? -19.074 30.916 22.514 1.00 38.28 255 SER A N 1
ATOM 2047 C CA . SER A 1 255 ? -18.288 30.369 23.638 1.00 38.28 255 SER A CA 1
ATOM 2048 C C . SER A 1 255 ? -19.113 29.777 24.799 1.00 38.28 255 SER A C 1
ATOM 2050 O O . SER A 1 255 ? -18.560 29.137 25.692 1.00 38.28 255 SER A O 1
ATOM 2052 N N . SER A 1 256 ? -20.436 29.964 24.801 1.00 38.12 256 SER A N 1
ATOM 2053 C CA . SER A 1 256 ? -21.376 29.381 25.762 1.00 38.12 256 SER A CA 1
ATOM 2054 C C . SER A 1 256 ? -21.610 27.874 25.583 1.00 38.12 256 SER A C 1
ATOM 2056 O O . SER A 1 256 ? -21.969 27.211 26.557 1.00 38.12 256 SER A O 1
ATOM 2058 N N . VAL A 1 257 ? -21.396 27.311 24.386 1.00 43.03 257 VAL A N 1
ATOM 2059 C CA . VAL A 1 257 ? -21.605 25.869 24.131 1.00 43.03 257 VAL A CA 1
ATOM 2060 C C . VAL A 1 257 ? -20.462 25.040 24.724 1.00 43.03 257 VAL A C 1
ATOM 2062 O O . VAL A 1 257 ? -20.716 24.041 25.401 1.00 43.03 257 VAL A O 1
ATOM 2065 N N . MET A 1 258 ? -19.214 25.509 24.581 1.00 38.59 258 MET A N 1
ATOM 2066 C CA . MET A 1 258 ? -18.027 24.834 25.128 1.00 38.59 258 MET A CA 1
ATOM 2067 C C . MET A 1 258 ? -18.115 24.641 26.655 1.00 38.59 258 MET A C 1
ATOM 2069 O O . MET A 1 258 ? -17.720 23.604 27.182 1.00 38.59 258 MET A O 1
ATOM 2073 N N . PHE A 1 259 ? -18.721 25.598 27.367 1.00 37.75 259 PHE A N 1
ATOM 2074 C CA . PHE A 1 259 ? -18.900 25.536 28.823 1.00 37.75 259 PHE A CA 1
ATOM 2075 C C . PHE A 1 259 ? -19.991 24.564 29.305 1.00 37.75 259 PHE A C 1
ATOM 2077 O O . PHE A 1 259 ? -19.974 24.176 30.475 1.00 37.75 259 PHE A O 1
ATOM 2084 N N . ARG A 1 260 ? -20.947 24.159 28.453 1.00 40.06 260 ARG A N 1
ATOM 2085 C CA . ARG A 1 260 ? -22.013 23.216 28.853 1.00 40.06 260 ARG A CA 1
ATOM 2086 C C . ARG A 1 260 ? -21.574 21.757 28.771 1.00 40.06 260 ARG A C 1
ATOM 2088 O O . ARG A 1 260 ? -21.908 20.987 29.667 1.00 40.06 260 ARG A O 1
ATOM 2095 N N . LEU A 1 261 ? -20.792 21.393 27.754 1.00 39.25 261 LEU A N 1
ATOM 2096 C CA . LEU A 1 261 ? -20.299 20.021 27.582 1.00 39.25 261 LEU A CA 1
ATOM 2097 C C . LEU A 1 261 ? -19.393 19.590 28.745 1.00 39.25 261 LEU A C 1
ATOM 2099 O O . LEU A 1 261 ? -19.644 18.544 29.338 1.00 39.25 261 LEU A O 1
ATOM 2103 N N . VAL A 1 262 ? -18.445 20.437 29.166 1.00 43.62 262 VAL A N 1
ATOM 2104 C CA . VAL A 1 262 ? -17.542 20.143 30.299 1.00 43.62 262 VAL A CA 1
ATOM 2105 C C . VAL A 1 262 ? -18.302 19.909 31.614 1.00 43.62 262 VAL A C 1
ATOM 2107 O O . VAL A 1 262 ? -17.918 19.042 32.394 1.00 43.62 262 VAL A O 1
ATOM 2110 N N . LYS A 1 263 ? -19.413 20.621 31.860 1.00 40.25 263 LYS A N 1
ATOM 2111 C CA . LYS A 1 263 ? -20.227 20.407 33.071 1.00 40.25 263 LYS A CA 1
ATOM 2112 C C . LYS A 1 263 ? -21.030 19.105 33.064 1.00 40.25 263 LYS A C 1
ATOM 2114 O O . LYS A 1 263 ? -21.284 18.566 34.132 1.00 40.25 263 LYS A O 1
ATOM 2119 N N . SER A 1 264 ? -21.409 18.587 31.895 1.00 40.75 264 SER A N 1
ATOM 2120 C CA . SER A 1 264 ? -22.228 17.366 31.795 1.00 40.75 264 SER A CA 1
ATOM 2121 C C . SER A 1 264 ? -21.497 16.070 32.175 1.00 40.75 264 SER A C 1
ATOM 2123 O O . SER A 1 264 ? -22.148 15.059 32.398 1.00 40.75 264 SER A O 1
ATOM 2125 N N . HIS A 1 265 ? -20.162 16.095 32.235 1.00 46.12 265 HIS A N 1
ATOM 2126 C CA . HIS A 1 265 ? -19.308 14.927 32.497 1.00 46.12 265 HIS A CA 1
ATOM 2127 C C . HIS A 1 265 ? -18.591 14.990 33.863 1.00 46.12 265 HIS A C 1
ATOM 2129 O O . HIS A 1 265 ? -17.673 14.212 34.112 1.00 46.12 265 HIS A O 1
ATOM 2135 N N . LEU A 1 266 ? -18.979 15.923 34.744 1.00 38.62 266 LEU A N 1
ATOM 2136 C CA . LEU A 1 266 ? -18.333 16.148 36.048 1.00 38.62 266 LEU A CA 1
ATOM 2137 C C . LEU A 1 266 ? -19.269 16.043 37.264 1.00 38.62 266 LEU A C 1
ATOM 2139 O O . LEU A 1 266 ? -18.804 16.241 38.384 1.00 38.62 266 LEU A O 1
ATOM 2143 N N . GLU A 1 267 ? -20.546 15.695 37.079 1.00 32.59 267 GLU A N 1
ATOM 2144 C CA . GLU A 1 267 ? -21.444 15.369 38.195 1.00 32.59 267 GLU A CA 1
ATOM 2145 C C . GLU A 1 267 ? -21.752 13.863 38.218 1.00 32.59 267 GLU A C 1
ATOM 2147 O O . GLU A 1 267 ? -22.388 13.364 37.288 1.00 32.59 267 GLU A O 1
ATOM 2152 N N . PRO A 1 268 ? -21.300 13.122 39.248 1.00 41.91 268 PRO A N 1
ATOM 2153 C CA . PRO A 1 268 ? -21.702 11.741 39.459 1.00 41.91 268 PRO A CA 1
ATOM 2154 C C . PRO A 1 268 ? -23.060 11.669 40.174 1.00 41.91 268 PRO A C 1
ATOM 2156 O O . PRO A 1 268 ? -23.242 12.276 41.231 1.00 41.91 268 PRO A O 1
ATOM 2159 N N . PHE A 1 269 ? -23.960 10.854 39.627 1.00 40.31 269 PHE A N 1
ATOM 2160 C CA . PHE A 1 269 ? -25.089 10.233 40.325 1.00 40.31 269 PHE A CA 1
ATOM 2161 C C . PHE A 1 269 ? -24.990 8.715 40.143 1.00 40.31 269 PHE A C 1
ATOM 2163 O O . PHE A 1 269 ? -24.660 8.297 39.010 1.00 40.31 269 PHE A O 1
#